Protein AF-A0A954L715-F1 (afdb_monomer_lite)

pLDDT: mean 89.18, std 11.44, range [37.0, 98.69]

Foldseek 3Di:
DVPPDDVVVVVVVVVQKDFDDKAAQCACPDPVSVNIDTDIDHDDPPDDPPPPPPPPDAFEAEDPDDQDADADVVRLLVSVLVRLLVCLVVVGQEYEYEAPSLVNVLNNDPDDALQVSLAVQQVCVVVVLVSVLVSLQVSVHKYQPHWHFHDDPPATWTKTWIHHNVSDIDIDTAQDDDPCCCVRHVHDHD

Secondary structure (DSSP, 8-state):
------HHHHHHHHTT-EEEEEETTSSTT-TTTTT-EEEEE---TT---------S---EEE--------SSHHHHHHHHHHHHHHHHHTT-SEEEPPTTGGGGGGGGSPS--HHHHHHHGGGGHHHHHHHHHHHHHHTT-EEEEEEEEEEETTEEEEEEEEE-TTS-EEEEE-SS--HHHHHHH-BPP-

Sequence (190 aa):
GRNLRDPTLNAQLANGFSVCQVLPGYLPSDKESCGHAVLLEWLNPHYAPPQRRDPAMVRVATVNYQMRTITSFEEFANQCEFFIDTAGEYHCDFVLFPELLTNQLLALLPPETPAQQARDLDRFTEPYIEWFQQAAIKYNINVIAGTHLTREGNKLHNIAFLFHRDGRVDRQHKLHITPSEHRWWGVDAG

Radius of gyration: 28.05 Å; chains: 1; bounding box: 55×63×63 Å

Structure (mmCIF, N/CA/C/O backbone):
data_AF-A0A954L715-F1
#
_entry.id   AF-A0A954L715-F1
#
loop_
_atom_site.group_PDB
_atom_site.id
_atom_site.type_symbol
_atom_site.label_atom_id
_atom_site.label_alt_id
_atom_site.label_comp_id
_atom_site.label_asym_id
_atom_site.label_entity_id
_atom_site.label_seq_id
_atom_site.pdbx_PDB_ins_code
_atom_site.Cartn_x
_atom_site.Cartn_y
_atom_site.Cartn_z
_atom_site.occupancy
_atom_site.B_iso_or_equiv
_atom_site.auth_seq_id
_atom_site.auth_comp_id
_atom_site.auth_asym_id
_atom_site.auth_atom_id
_atom_site.pdbx_PDB_model_num
ATOM 1 N N . GLY A 1 1 ? 27.154 -44.195 -39.464 1.00 37.00 1 GLY A N 1
ATOM 2 C CA . GLY A 1 1 ? 27.462 -45.571 -39.914 1.00 37.00 1 GLY A CA 1
ATOM 3 C C . GLY A 1 1 ? 28.915 -45.699 -40.370 1.00 37.00 1 GLY A C 1
ATOM 4 O O . GLY A 1 1 ? 29.158 -45.291 -41.487 1.00 37.00 1 GLY A O 1
ATOM 5 N N . ARG A 1 2 ? 29.922 -46.214 -39.630 1.00 43.31 2 ARG A N 1
ATOM 6 C CA . ARG A 1 2 ? 29.928 -46.852 -38.289 1.00 43.31 2 ARG A CA 1
ATOM 7 C C . ARG A 1 2 ? 28.885 -46.205 -37.389 1.00 43.31 2 ARG A C 1
ATOM 9 O O . ARG A 1 2 ? 28.899 -44.995 -37.194 1.00 43.31 2 ARG A O 1
ATOM 16 N N . ASN A 1 3 ? 27.871 -46.973 -37.002 1.00 51.81 3 ASN A N 1
ATOM 17 C CA . ASN A 1 3 ? 26.827 -46.486 -36.106 1.00 51.81 3 ASN A CA 1
ATOM 18 C C . ASN A 1 3 ? 27.399 -46.558 -34.698 1.00 51.81 3 ASN A C 1
ATOM 20 O O . ASN A 1 3 ? 27.233 -47.557 -34.007 1.00 51.81 3 ASN A O 1
ATOM 24 N N . LEU A 1 4 ? 28.143 -45.515 -34.330 1.00 59.94 4 LEU A N 1
ATOM 25 C CA . LEU A 1 4 ? 28.482 -45.240 -32.943 1.00 59.94 4 LEU A CA 1
ATOM 26 C C . LEU A 1 4 ? 27.158 -44.999 -32.214 1.00 59.94 4 LEU A C 1
ATOM 28 O O . LEU A 1 4 ? 26.461 -44.018 -32.468 1.00 59.94 4 LEU A O 1
ATOM 32 N N . ARG A 1 5 ? 26.756 -45.971 -31.395 1.00 66.44 5 ARG A N 1
ATOM 33 C CA . ARG A 1 5 ? 25.599 -45.851 -30.513 1.00 66.44 5 ARG A CA 1
ATOM 34 C C . ARG A 1 5 ? 26.079 -45.216 -29.221 1.00 66.44 5 ARG A C 1
ATOM 36 O O . ARG A 1 5 ? 26.556 -45.919 -28.342 1.00 66.44 5 ARG A O 1
ATOM 43 N N . ASP A 1 6 ? 25.933 -43.904 -29.132 1.00 78.94 6 ASP A N 1
ATOM 44 C CA . ASP A 1 6 ? 25.984 -43.194 -27.861 1.00 78.94 6 ASP A CA 1
ATOM 45 C C . ASP A 1 6 ? 24.535 -43.005 -27.376 1.00 78.94 6 ASP A C 1
ATOM 47 O O . ASP A 1 6 ? 23.791 -42.217 -27.969 1.00 78.94 6 ASP A O 1
ATOM 51 N N . PRO A 1 7 ? 24.064 -43.782 -26.384 1.00 81.88 7 PRO A N 1
ATOM 52 C CA . PRO A 1 7 ? 22.682 -43.696 -25.916 1.00 81.88 7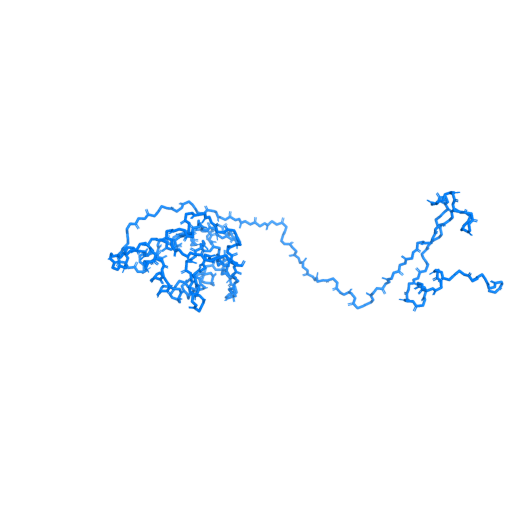 PRO A CA 1
ATOM 53 C C . PRO A 1 7 ? 22.350 -42.319 -25.325 1.00 81.88 7 PRO A C 1
ATOM 55 O O . PRO A 1 7 ? 21.210 -41.871 -25.444 1.00 81.88 7 PRO A O 1
ATOM 58 N N . THR A 1 8 ? 23.338 -41.630 -24.755 1.00 82.00 8 THR A N 1
ATOM 59 C CA . THR A 1 8 ? 23.174 -40.315 -24.133 1.00 82.00 8 THR A CA 1
ATOM 60 C C . THR A 1 8 ? 23.018 -39.239 -25.198 1.00 82.00 8 THR A C 1
ATOM 62 O O . THR A 1 8 ? 22.036 -38.498 -25.181 1.00 82.00 8 THR A O 1
ATOM 65 N N . LEU A 1 9 ? 23.928 -39.188 -26.172 1.00 85.00 9 LEU A N 1
ATOM 66 C CA . LEU A 1 9 ? 23.859 -38.221 -27.268 1.00 85.00 9 LEU A CA 1
ATOM 67 C C . LEU A 1 9 ? 22.598 -38.429 -28.111 1.00 85.00 9 LEU A C 1
ATOM 69 O O . LEU A 1 9 ? 21.887 -37.471 -28.404 1.00 85.00 9 LEU A O 1
ATOM 73 N N . ASN A 1 10 ? 22.278 -39.680 -28.454 1.00 87.19 10 ASN A N 1
ATOM 74 C CA . ASN A 1 10 ? 21.104 -39.990 -29.271 1.00 87.19 10 ASN A CA 1
ATOM 75 C C . ASN A 1 10 ? 19.794 -39.554 -28.602 1.00 87.19 10 ASN A C 1
ATOM 77 O O . ASN A 1 10 ? 18.901 -39.069 -29.295 1.00 87.19 10 ASN A O 1
ATOM 81 N N . ALA A 1 11 ? 19.681 -39.681 -27.275 1.00 87.44 11 ALA A N 1
ATOM 82 C CA . ALA A 1 11 ? 18.515 -39.195 -26.542 1.00 87.44 11 ALA A CA 1
ATOM 83 C C . ALA A 1 11 ? 18.363 -37.669 -26.659 1.00 87.44 11 ALA A C 1
ATOM 85 O O . ALA A 1 11 ? 17.256 -37.179 -26.869 1.00 87.44 11 ALA A O 1
ATOM 86 N N . GLN A 1 12 ? 19.465 -36.915 -26.591 1.00 87.75 12 GLN A N 1
ATOM 87 C CA . GLN A 1 12 ? 19.411 -35.457 -26.731 1.00 87.75 12 GLN A CA 1
ATOM 88 C C . GLN A 1 12 ? 19.085 -35.021 -28.163 1.00 87.75 12 GLN A C 1
ATOM 90 O O . GLN A 1 12 ? 18.265 -34.127 -28.363 1.00 87.75 12 GLN A O 1
ATOM 95 N N . LEU A 1 13 ? 19.647 -35.699 -29.167 1.00 87.12 13 LEU A N 1
ATOM 96 C CA . LEU A 1 13 ? 19.307 -35.452 -30.572 1.00 87.12 13 LEU A CA 1
ATOM 97 C C . LEU A 1 13 ? 17.822 -35.728 -30.853 1.00 87.12 13 LEU A C 1
ATOM 99 O O . LEU A 1 13 ? 17.171 -34.949 -31.546 1.00 87.12 13 LEU A O 1
ATOM 103 N N . ALA A 1 14 ? 17.261 -36.797 -30.275 1.00 87.38 14 ALA A N 1
ATOM 104 C CA . ALA A 1 14 ? 15.835 -37.112 -30.383 1.00 87.38 14 ALA A CA 1
ATOM 105 C C . ALA A 1 14 ? 14.934 -36.049 -29.724 1.00 87.38 14 ALA A C 1
ATOM 107 O O . ALA A 1 14 ? 13.812 -35.839 -30.176 1.00 87.38 14 ALA A O 1
ATOM 108 N N . ASN A 1 15 ? 15.442 -35.341 -28.710 1.00 85.44 15 ASN A N 1
ATOM 109 C CA . ASN A 1 15 ? 14.769 -34.210 -28.063 1.00 85.44 15 ASN A CA 1
ATOM 110 C C . ASN A 1 15 ? 14.951 -32.874 -28.815 1.00 85.44 15 ASN A C 1
ATOM 112 O O . ASN A 1 15 ? 14.544 -31.827 -28.314 1.00 85.44 15 ASN A O 1
ATOM 116 N N . GLY A 1 16 ? 15.549 -32.886 -30.013 1.00 85.62 16 GLY A N 1
ATOM 117 C CA . GLY A 1 16 ? 15.691 -31.703 -30.865 1.00 85.62 16 GLY A CA 1
ATOM 118 C C . GLY A 1 16 ? 16.915 -30.836 -30.567 1.00 85.62 16 GLY A C 1
ATOM 119 O O . GLY A 1 16 ? 16.989 -29.710 -31.058 1.00 85.62 16 GLY A O 1
ATOM 120 N N . PHE A 1 17 ? 17.876 -31.328 -29.782 1.00 89.12 17 PHE A N 1
ATOM 121 C CA . PHE A 1 17 ? 19.163 -30.654 -29.613 1.00 89.12 17 PHE A CA 1
ATOM 122 C C . PHE A 1 17 ? 20.038 -30.836 -30.858 1.00 89.12 17 PHE A C 1
ATOM 124 O O . PHE A 1 17 ? 20.044 -31.891 -31.491 1.00 89.12 17 PHE A O 1
ATOM 131 N N . SER A 1 18 ? 20.821 -29.812 -31.180 1.00 89.88 18 SER A N 1
ATOM 132 C CA . SER A 1 18 ? 21.816 -29.814 -32.252 1.00 89.88 18 SER A CA 1
ATOM 133 C C . SER A 1 18 ? 23.227 -29.838 -31.668 1.00 89.88 18 SER A C 1
ATOM 135 O O . SER A 1 18 ? 23.494 -29.214 -30.643 1.00 89.88 18 SER A O 1
ATOM 137 N N . VAL A 1 19 ? 24.144 -30.557 -32.320 1.00 90.62 19 VAL A N 1
ATOM 138 C CA . VAL A 1 19 ? 25.563 -30.571 -31.930 1.00 90.62 19 VAL A CA 1
ATOM 139 C C . VAL A 1 19 ? 26.235 -29.290 -32.400 1.00 90.62 19 VAL A C 1
ATOM 141 O O . VAL A 1 19 ? 26.345 -29.065 -33.602 1.00 90.62 19 VAL A O 1
ATOM 144 N N . CYS A 1 20 ? 26.736 -28.493 -31.459 1.00 89.62 20 CYS A N 1
ATOM 145 C CA . CYS A 1 20 ? 27.516 -27.296 -31.765 1.00 89.62 20 CYS A CA 1
ATOM 146 C C . CYS A 1 20 ? 28.995 -27.635 -31.945 1.00 89.62 20 CYS A C 1
ATOM 148 O O . CYS A 1 20 ? 29.620 -27.230 -32.922 1.00 89.62 20 CYS A O 1
ATOM 150 N N . GLN A 1 21 ? 29.572 -28.364 -30.984 1.00 92.38 21 GLN A N 1
ATOM 151 C CA . GLN A 1 21 ? 31.010 -28.624 -30.931 1.00 92.38 21 GLN A CA 1
ATOM 152 C C . GLN A 1 21 ? 31.331 -29.836 -30.046 1.00 92.38 21 GLN A C 1
ATOM 154 O O . GLN A 1 21 ? 30.621 -30.120 -29.085 1.00 92.38 21 GLN A O 1
ATOM 159 N N . VAL A 1 22 ? 32.440 -30.523 -30.331 1.00 91.94 22 VAL A N 1
ATOM 160 C CA . VAL A 1 22 ? 33.051 -31.500 -29.417 1.00 91.94 22 VAL A CA 1
ATOM 161 C C . VAL A 1 22 ? 34.159 -30.813 -28.615 1.00 91.94 22 VAL A C 1
ATOM 163 O O . VAL A 1 22 ? 35.055 -30.192 -29.188 1.00 91.94 22 VAL A O 1
ATOM 166 N N . LEU A 1 23 ? 34.093 -30.918 -27.292 1.00 93.06 23 LEU A N 1
ATOM 167 C CA . LEU A 1 23 ? 35.023 -30.319 -26.340 1.00 93.06 23 LEU A CA 1
ATOM 168 C C . LEU A 1 23 ? 36.046 -31.374 -25.884 1.00 93.06 23 LEU A C 1
ATOM 170 O O . LEU A 1 23 ? 35.675 -32.279 -25.134 1.00 93.06 23 LEU A O 1
ATOM 174 N N . PRO A 1 24 ? 37.315 -31.308 -26.325 1.00 91.94 24 PRO A N 1
ATOM 175 C CA . PRO A 1 24 ? 38.345 -32.246 -25.889 1.00 91.94 24 PRO A CA 1
ATOM 176 C C . PRO A 1 24 ? 38.819 -31.943 -24.463 1.00 91.94 24 PRO A C 1
ATOM 178 O O . PRO A 1 24 ? 38.843 -30.789 -24.040 1.00 91.94 24 PRO A O 1
ATOM 181 N N . GLY A 1 25 ? 39.235 -32.978 -23.729 1.00 89.56 25 GLY A N 1
ATOM 182 C CA . GLY A 1 25 ? 39.802 -32.834 -22.381 1.00 89.56 25 GLY A CA 1
ATOM 183 C C . GLY A 1 25 ? 38.812 -32.346 -21.318 1.00 89.56 25 GLY A C 1
ATOM 184 O O . GLY A 1 25 ? 39.241 -31.888 -20.264 1.00 89.56 25 GLY A O 1
ATOM 185 N N . TYR A 1 26 ? 37.507 -32.441 -21.584 1.00 90.44 26 TYR A N 1
ATOM 186 C CA . TYR A 1 26 ? 36.452 -32.003 -20.673 1.00 90.44 26 TYR A CA 1
ATOM 187 C C . TYR A 1 26 ? 36.420 -32.836 -19.387 1.00 90.44 26 TYR A C 1
ATOM 189 O O . TYR A 1 26 ? 36.286 -32.290 -18.294 1.00 90.44 26 TYR A O 1
ATOM 197 N N . LEU A 1 27 ? 36.589 -34.157 -19.513 1.00 90.75 27 LEU A N 1
ATOM 198 C CA . LEU A 1 27 ? 36.664 -35.066 -18.371 1.00 90.75 27 LEU A CA 1
ATOM 199 C C . LEU A 1 27 ? 37.711 -36.161 -18.621 1.00 90.75 27 LEU A C 1
ATOM 201 O O . LEU A 1 27 ? 37.356 -37.274 -18.992 1.00 90.75 27 LEU A O 1
ATOM 205 N N . PRO A 1 28 ? 39.013 -35.887 -18.416 1.00 89.50 28 PRO A N 1
ATOM 206 C CA . PRO A 1 28 ? 40.095 -36.801 -18.806 1.00 89.50 28 PRO A CA 1
ATOM 207 C C . PRO A 1 28 ? 40.039 -38.202 -18.173 1.00 89.50 28 PRO A C 1
ATOM 209 O O . PRO A 1 28 ? 40.666 -39.131 -18.676 1.00 89.50 28 PRO A O 1
ATOM 212 N N . SER A 1 29 ? 39.319 -38.359 -17.059 1.00 90.38 29 SER A N 1
ATOM 213 C CA . SER A 1 29 ? 39.103 -39.640 -16.379 1.00 90.38 29 SER A CA 1
ATOM 214 C C . SER A 1 29 ? 38.042 -40.525 -17.041 1.00 90.38 29 SER A C 1
ATOM 216 O O . SER A 1 29 ? 38.006 -41.725 -16.757 1.00 90.38 29 SER A O 1
ATOM 218 N N . ASP A 1 30 ? 37.191 -39.970 -17.906 1.00 86.88 30 ASP A N 1
ATOM 219 C CA . ASP A 1 30 ? 36.157 -40.713 -18.616 1.00 86.88 30 ASP A CA 1
ATOM 220 C C . ASP A 1 30 ? 36.748 -41.445 -19.828 1.00 86.88 30 ASP A C 1
ATOM 222 O O . ASP A 1 30 ? 37.074 -40.865 -20.868 1.00 86.88 30 ASP A O 1
ATOM 226 N N . LYS A 1 31 ? 36.905 -42.760 -19.672 1.00 84.69 31 LYS A N 1
ATOM 227 C CA . LYS A 1 31 ? 37.483 -43.633 -20.695 1.00 84.69 31 LYS A CA 1
ATOM 228 C C . LYS A 1 31 ? 36.510 -43.941 -21.830 1.00 84.69 31 LYS A C 1
ATOM 230 O O . LYS A 1 31 ? 36.981 -44.264 -22.917 1.00 84.69 31 LYS A O 1
ATOM 235 N N . GLU A 1 32 ? 35.199 -43.863 -21.599 1.00 83.44 32 GLU A N 1
ATOM 236 C CA . GLU A 1 32 ? 34.197 -44.205 -22.618 1.00 83.44 32 GLU A CA 1
ATOM 237 C C . GLU A 1 32 ? 34.072 -43.097 -23.667 1.00 83.44 32 GLU A C 1
ATOM 239 O O . GLU A 1 32 ? 33.999 -43.383 -24.862 1.00 83.44 32 GLU A O 1
ATOM 244 N N . SER A 1 33 ? 34.149 -41.833 -23.242 1.00 83.62 33 SER A N 1
ATOM 245 C CA . SER A 1 33 ? 34.162 -40.664 -24.136 1.00 83.62 33 SER A CA 1
ATOM 246 C C . SER A 1 33 ? 35.565 -40.254 -24.609 1.00 83.62 33 SER A C 1
ATOM 248 O O . SER A 1 33 ? 35.725 -39.258 -25.323 1.00 83.62 33 SER A O 1
ATOM 250 N N . CYS A 1 34 ? 36.612 -40.981 -24.198 1.00 87.38 34 CYS A N 1
ATOM 251 C CA . CYS A 1 34 ? 38.014 -40.579 -24.367 1.00 87.38 34 CYS A CA 1
ATOM 252 C C . CYS A 1 34 ? 38.295 -39.160 -23.823 1.00 87.38 34 CYS A C 1
ATOM 254 O O . CYS A 1 34 ? 39.108 -38.424 -24.386 1.00 87.38 34 CYS A O 1
ATOM 256 N N . GLY A 1 35 ? 37.577 -38.758 -22.774 1.00 88.12 35 GLY A N 1
ATOM 257 C CA . GLY A 1 35 ? 37.647 -37.447 -22.140 1.00 88.12 35 GLY A CA 1
ATOM 258 C C . GLY A 1 35 ? 37.038 -36.283 -22.920 1.00 88.12 35 GLY A C 1
ATOM 259 O O . GLY A 1 35 ? 37.368 -35.132 -22.626 1.00 88.12 35 GLY A O 1
ATOM 260 N N . HIS A 1 36 ? 36.169 -36.552 -23.897 1.00 90.94 36 HIS A N 1
ATOM 261 C CA . HIS A 1 36 ? 35.460 -35.521 -24.657 1.00 90.94 36 HIS A CA 1
ATOM 262 C C . HIS A 1 36 ? 34.061 -35.259 -24.088 1.00 90.94 36 HIS A C 1
ATOM 264 O O . HIS A 1 36 ? 33.429 -36.140 -23.517 1.00 90.94 36 HIS A O 1
ATOM 270 N N . ALA A 1 37 ? 33.541 -34.057 -24.320 1.00 91.81 37 ALA A N 1
ATOM 271 C CA . ALA A 1 37 ? 32.123 -33.745 -24.161 1.00 91.81 37 ALA A CA 1
ATOM 272 C C . ALA A 1 37 ? 31.539 -33.196 -25.462 1.00 91.81 37 ALA A C 1
ATOM 274 O O . ALA A 1 37 ? 32.269 -32.757 -26.350 1.00 91.81 37 ALA A O 1
ATOM 275 N N . VAL A 1 38 ? 30.214 -33.198 -25.574 1.00 91.69 38 VAL A N 1
ATOM 276 C CA . VAL A 1 38 ? 29.498 -32.596 -26.701 1.00 91.69 38 VAL A CA 1
ATOM 277 C C . VAL A 1 38 ? 28.743 -31.372 -26.195 1.00 91.69 38 VAL A C 1
ATOM 279 O O . VAL A 1 38 ? 27.906 -31.486 -25.302 1.00 91.69 38 VAL A O 1
ATOM 282 N N . LEU A 1 39 ? 29.038 -30.205 -26.765 1.00 91.25 39 LEU A N 1
ATOM 283 C CA . LEU A 1 39 ? 28.228 -29.006 -26.592 1.00 91.25 39 LEU A CA 1
ATOM 284 C C . LEU A 1 39 ? 26.985 -29.141 -27.470 1.00 91.25 39 LEU A C 1
ATOM 286 O O . LEU A 1 39 ? 27.087 -29.231 -28.697 1.00 91.25 39 LEU A O 1
ATOM 290 N N . LEU A 1 40 ? 25.830 -29.163 -26.819 1.00 92.75 40 LEU A N 1
ATOM 291 C CA . LEU A 1 40 ? 24.524 -29.262 -27.449 1.00 92.75 40 LEU A CA 1
ATOM 292 C C . LEU A 1 40 ? 23.763 -27.953 -27.259 1.00 92.75 40 LEU A C 1
ATOM 294 O O . LEU A 1 40 ? 23.778 -27.380 -26.171 1.00 92.75 40 LEU A O 1
ATOM 298 N N . GLU A 1 41 ? 23.054 -27.523 -28.294 1.00 90.88 41 GLU A N 1
ATOM 299 C CA . GLU A 1 41 ? 22.150 -26.377 -28.245 1.00 90.88 41 GLU A CA 1
ATOM 300 C C . GLU A 1 41 ? 20.736 -26.818 -28.602 1.00 90.88 41 GLU A C 1
ATOM 302 O O . GLU A 1 41 ? 20.520 -27.575 -29.549 1.00 90.88 41 GLU A O 1
ATOM 307 N N . TRP A 1 42 ? 19.759 -26.323 -27.849 1.00 89.75 42 TRP A N 1
ATOM 308 C CA . TRP A 1 42 ? 18.351 -26.423 -28.203 1.00 89.75 42 TRP A CA 1
ATOM 309 C C . TRP A 1 42 ? 17.849 -25.038 -28.589 1.00 89.75 42 TRP A C 1
ATOM 311 O O . TRP A 1 42 ? 17.552 -24.200 -27.737 1.00 89.75 42 TRP A O 1
ATOM 321 N N . LEU A 1 43 ? 17.779 -24.792 -29.896 1.00 77.25 43 LEU A N 1
ATOM 322 C CA . LEU A 1 43 ? 17.152 -23.595 -30.432 1.00 77.25 43 LEU A CA 1
ATOM 323 C C . LEU A 1 43 ? 15.646 -23.761 -30.244 1.00 77.25 43 LEU A C 1
ATOM 325 O O . LEU A 1 43 ? 15.027 -24.571 -30.926 1.00 77.25 43 LEU A O 1
ATOM 329 N N . ASN A 1 44 ? 15.065 -23.031 -29.295 1.00 79.75 44 ASN A N 1
ATOM 330 C CA . ASN A 1 44 ? 13.621 -22.992 -29.106 1.00 79.75 44 ASN A CA 1
ATOM 331 C C . ASN A 1 44 ? 13.027 -21.882 -29.994 1.00 79.75 44 ASN A C 1
ATOM 333 O O . ASN A 1 44 ? 13.010 -20.727 -29.569 1.00 79.75 44 ASN A O 1
ATOM 337 N N . PRO A 1 45 ? 12.520 -22.181 -31.208 1.00 73.31 45 PRO A N 1
ATOM 338 C CA . PRO A 1 45 ? 11.963 -21.164 -32.104 1.00 73.31 45 PRO A CA 1
ATOM 339 C C . PRO A 1 45 ? 10.692 -20.506 -31.550 1.00 73.31 45 PRO A C 1
ATOM 341 O O . PRO A 1 45 ? 10.292 -19.449 -32.030 1.00 73.31 45 PRO A O 1
ATOM 344 N N . HIS A 1 46 ? 10.057 -21.111 -30.541 1.00 76.19 46 HIS A N 1
ATOM 345 C CA . HIS A 1 46 ? 8.894 -20.553 -29.850 1.00 76.19 46 HIS A CA 1
ATOM 346 C C . HIS A 1 46 ? 9.274 -19.679 -28.652 1.00 76.19 46 HIS A C 1
ATOM 348 O O . HIS A 1 46 ? 8.408 -19.023 -28.073 1.00 76.19 46 HIS A O 1
ATOM 354 N N . TYR A 1 47 ? 10.552 -19.649 -28.269 1.00 77.50 47 TYR A N 1
ATOM 355 C CA . TYR A 1 47 ? 11.030 -18.757 -27.228 1.00 77.50 47 TYR A CA 1
ATOM 356 C C . TYR A 1 47 ? 11.168 -17.341 -27.787 1.00 77.50 47 TYR A C 1
ATOM 358 O O . TYR A 1 47 ? 12.191 -16.958 -28.351 1.00 77.50 47 TYR A O 1
ATOM 366 N N . ALA A 1 48 ? 10.116 -16.550 -27.612 1.00 74.88 48 ALA A N 1
ATOM 367 C CA . ALA A 1 48 ? 10.202 -15.106 -27.706 1.00 74.88 48 ALA A CA 1
ATOM 368 C C . ALA A 1 48 ? 10.561 -14.577 -26.308 1.00 74.88 48 ALA A C 1
ATOM 370 O O . ALA A 1 48 ? 9.700 -14.627 -25.422 1.00 74.88 48 ALA A O 1
ATOM 371 N N . PRO A 1 49 ? 11.796 -14.093 -26.060 1.00 68.38 49 PRO A N 1
ATOM 372 C CA . PRO A 1 49 ? 12.069 -13.407 -24.807 1.00 68.38 49 PRO A CA 1
ATOM 373 C C . PRO A 1 49 ? 11.082 -12.237 -24.701 1.00 68.38 49 PRO A C 1
ATOM 375 O O . PRO A 1 49 ? 10.889 -11.522 -25.694 1.00 68.38 49 PRO A O 1
ATOM 378 N N . PRO A 1 50 ? 10.419 -12.029 -23.549 1.00 64.69 50 PRO A N 1
ATOM 379 C CA . PRO A 1 50 ? 9.570 -10.861 -23.390 1.00 64.69 50 PRO A CA 1
ATOM 380 C C . PRO A 1 50 ? 10.412 -9.623 -23.712 1.00 64.69 50 PRO A C 1
ATOM 382 O O . PRO A 1 50 ? 11.535 -9.500 -23.222 1.00 64.69 50 PRO A O 1
ATOM 385 N N . GLN A 1 51 ? 9.889 -8.704 -24.532 1.00 60.12 51 GLN A N 1
ATOM 386 C CA . GLN A 1 51 ? 10.469 -7.367 -24.708 1.00 60.12 51 GLN A CA 1
ATOM 387 C C . GLN A 1 51 ? 10.270 -6.568 -23.414 1.00 60.12 51 GLN A C 1
ATOM 389 O O . GLN A 1 51 ? 9.561 -5.567 -23.361 1.00 60.12 51 GLN A O 1
ATOM 394 N N . ARG A 1 52 ? 10.869 -7.037 -22.323 1.00 58.28 52 ARG A N 1
ATOM 395 C CA . ARG A 1 52 ? 10.943 -6.307 -21.076 1.00 58.28 52 ARG A CA 1
ATOM 396 C C . ARG A 1 52 ? 12.079 -5.314 -21.266 1.00 58.28 52 ARG A C 1
ATOM 398 O O . ARG A 1 52 ? 13.251 -5.644 -21.126 1.00 58.28 52 ARG A O 1
ATOM 405 N N . ARG A 1 53 ? 11.738 -4.100 -21.701 1.00 62.12 53 ARG A N 1
ATOM 406 C CA . ARG A 1 53 ? 12.640 -2.962 -21.523 1.00 62.12 53 ARG A CA 1
ATOM 407 C C . ARG A 1 53 ? 12.626 -2.660 -20.036 1.00 62.12 53 ARG A C 1
ATOM 409 O O . ARG A 1 53 ? 11.826 -1.843 -19.588 1.00 62.12 53 ARG A O 1
ATOM 416 N N . ASP A 1 54 ? 13.433 -3.390 -19.275 1.00 66.81 54 ASP A N 1
ATOM 417 C CA . ASP A 1 54 ? 13.643 -3.042 -17.880 1.00 66.81 54 ASP A CA 1
ATOM 418 C C . ASP A 1 54 ? 14.140 -1.589 -17.851 1.00 66.81 54 ASP A C 1
ATOM 420 O O . ASP A 1 54 ? 15.037 -1.228 -18.626 1.00 66.81 54 ASP A O 1
ATOM 424 N N . PRO A 1 55 ? 13.501 -0.714 -17.060 1.00 67.62 55 PRO A N 1
ATOM 425 C CA . PRO A 1 55 ? 13.897 0.678 -17.012 1.00 67.62 55 PRO A CA 1
ATOM 426 C C . PRO A 1 55 ? 15.354 0.755 -16.553 1.00 67.62 55 PRO A C 1
ATOM 428 O O . PRO A 1 55 ? 15.740 0.132 -15.567 1.00 67.62 55 PRO A O 1
ATOM 431 N N . ALA A 1 56 ? 16.172 1.535 -17.265 1.00 79.94 56 ALA A N 1
ATOM 432 C CA . ALA A 1 56 ? 17.588 1.703 -16.930 1.00 79.94 56 ALA A CA 1
ATOM 433 C C . ALA A 1 56 ? 17.797 2.348 -15.543 1.00 79.94 56 ALA A C 1
ATOM 435 O O . ALA A 1 56 ? 18.881 2.256 -14.972 1.00 79.94 56 ALA A O 1
ATOM 436 N N . MET A 1 57 ? 16.766 3.010 -15.009 1.00 89.50 57 MET A N 1
ATOM 437 C CA . MET A 1 57 ? 16.747 3.656 -13.702 1.00 89.50 57 MET A CA 1
ATOM 438 C C . MET A 1 57 ? 15.313 3.670 -13.165 1.00 89.50 57 MET A C 1
ATOM 440 O O . MET A 1 57 ? 14.383 3.917 -13.927 1.00 89.50 57 MET A O 1
ATOM 444 N N . VAL A 1 58 ? 15.153 3.440 -11.860 1.00 93.75 58 VAL A N 1
ATOM 445 C CA . VAL A 1 58 ? 13.872 3.559 -11.147 1.00 93.75 58 VAL A CA 1
ATOM 446 C C . VAL A 1 58 ? 14.032 4.589 -10.036 1.00 93.75 58 VAL A C 1
ATOM 448 O O . VAL A 1 58 ? 14.998 4.529 -9.272 1.00 93.75 58 VAL A O 1
ATOM 451 N N . ARG A 1 59 ? 13.090 5.527 -9.933 1.00 96.81 59 ARG A N 1
ATOM 452 C CA . ARG A 1 59 ? 13.080 6.555 -8.882 1.00 96.81 59 ARG A CA 1
ATOM 453 C C . ARG A 1 59 ? 12.052 6.214 -7.812 1.00 96.81 59 ARG A C 1
ATOM 455 O O . ARG A 1 59 ? 10.877 6.030 -8.115 1.00 96.81 59 ARG A O 1
ATOM 462 N N . VAL A 1 60 ? 12.490 6.158 -6.556 1.00 98.00 60 VAL A N 1
ATOM 463 C CA . VAL A 1 60 ? 11.633 5.809 -5.414 1.00 98.00 60 VAL A CA 1
ATOM 464 C C . VAL A 1 60 ? 11.632 6.950 -4.403 1.00 98.00 60 VAL A C 1
ATOM 466 O O . VAL A 1 60 ? 12.692 7.362 -3.935 1.00 98.00 60 VAL A O 1
ATOM 469 N N . ALA A 1 61 ? 10.446 7.444 -4.054 1.00 98.38 61 ALA A N 1
ATOM 470 C CA . ALA A 1 61 ? 10.236 8.341 -2.924 1.00 98.38 61 ALA A CA 1
ATOM 471 C C . ALA A 1 61 ? 9.864 7.525 -1.679 1.00 98.38 61 ALA A C 1
ATOM 473 O O . ALA A 1 61 ? 8.964 6.690 -1.727 1.00 98.38 61 ALA A O 1
ATOM 474 N N . THR A 1 62 ? 10.530 7.767 -0.552 1.00 98.19 62 THR A N 1
ATOM 475 C CA . THR A 1 62 ? 10.196 7.135 0.734 1.00 98.19 62 THR A CA 1
ATOM 476 C C . THR A 1 62 ? 9.624 8.174 1.681 1.00 98.19 62 THR A C 1
ATOM 478 O O . THR A 1 62 ? 10.262 9.198 1.933 1.00 98.19 62 THR A O 1
ATOM 481 N N . VAL A 1 63 ? 8.440 7.912 2.222 1.00 98.06 63 VAL A N 1
ATOM 482 C CA . VAL A 1 63 ? 7.732 8.843 3.098 1.00 98.06 63 VAL A CA 1
ATOM 483 C C . VAL A 1 63 ? 8.079 8.544 4.550 1.00 98.06 63 VAL A C 1
ATOM 485 O O . VAL A 1 63 ? 7.823 7.449 5.047 1.00 98.06 63 VAL A O 1
ATOM 488 N N . ASN A 1 64 ? 8.617 9.539 5.254 1.00 95.19 64 ASN A N 1
ATOM 489 C CA . ASN A 1 64 ? 8.660 9.516 6.711 1.00 95.19 64 ASN A CA 1
ATOM 490 C C . ASN A 1 64 ? 7.394 10.198 7.242 1.00 95.19 64 ASN A C 1
ATOM 492 O O . ASN A 1 64 ? 7.282 11.424 7.219 1.00 95.19 64 ASN A O 1
ATOM 496 N N . TYR A 1 65 ? 6.415 9.389 7.637 1.00 95.06 65 TYR A N 1
ATOM 497 C CA . TYR A 1 65 ? 5.064 9.853 7.934 1.00 95.06 65 TYR A CA 1
ATOM 498 C C . TYR A 1 65 ? 4.871 10.116 9.430 1.00 95.06 65 TYR A C 1
ATOM 500 O O . TYR A 1 65 ? 5.059 9.223 10.257 1.00 95.06 65 TYR A O 1
ATOM 508 N N . GLN A 1 66 ? 4.443 11.327 9.785 1.00 93.38 66 GLN A N 1
ATOM 509 C CA . GLN A 1 66 ? 4.070 11.657 11.158 1.00 93.38 66 GLN A CA 1
ATOM 510 C C . GLN A 1 66 ? 2.591 11.334 11.401 1.00 93.38 66 GLN A C 1
ATOM 512 O O . GLN A 1 66 ? 1.708 12.051 10.930 1.00 93.38 66 GLN A O 1
ATOM 517 N N . MET A 1 67 ? 2.318 10.296 12.197 1.00 91.81 67 MET A N 1
ATOM 518 C CA . MET A 1 67 ? 0.958 10.016 12.667 1.00 91.81 67 MET A CA 1
ATOM 519 C C . MET A 1 67 ? 0.483 11.112 13.627 1.00 91.81 67 MET A C 1
ATOM 521 O O . MET A 1 67 ? 1.171 11.471 14.584 1.00 91.81 67 MET A O 1
ATOM 525 N N . ARG A 1 68 ? -0.721 11.623 13.380 1.00 92.19 68 ARG A N 1
ATOM 526 C CA . ARG A 1 68 ? -1.403 12.639 14.196 1.00 92.19 68 ARG A CA 1
ATOM 527 C C . ARG A 1 68 ? -2.895 12.353 14.249 1.00 92.19 68 ARG A C 1
ATOM 529 O O . ARG A 1 68 ? -3.419 11.704 13.352 1.00 92.19 68 ARG A O 1
ATOM 536 N N . THR A 1 69 ? -3.588 12.826 15.273 1.00 93.12 69 THR A N 1
ATOM 537 C CA . THR A 1 69 ? -5.047 12.685 15.332 1.00 93.12 69 THR A CA 1
ATOM 538 C C . THR A 1 69 ? -5.690 13.319 14.101 1.00 93.12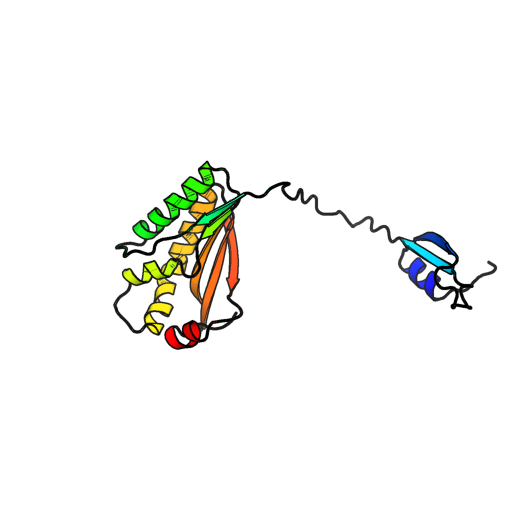 69 THR A C 1
ATOM 540 O O . THR A 1 69 ? -5.243 14.369 13.645 1.00 93.12 69 THR A O 1
ATOM 543 N N . ILE A 1 70 ? -6.719 12.661 13.583 1.00 97.19 70 ILE A N 1
ATOM 544 C CA . ILE A 1 70 ? -7.543 13.106 12.460 1.00 97.19 70 ILE A CA 1
ATOM 545 C C . ILE A 1 70 ? -9.007 13.063 12.877 1.00 97.19 70 ILE A C 1
ATOM 547 O O . ILE A 1 70 ? -9.378 12.335 13.799 1.00 97.19 70 ILE A O 1
ATOM 551 N N . THR A 1 71 ? -9.832 13.831 12.179 1.00 97.38 71 THR A N 1
ATOM 552 C CA . THR A 1 71 ? -11.274 13.939 12.444 1.00 97.38 71 THR A CA 1
ATOM 553 C C . THR A 1 71 ? -12.139 13.352 11.331 1.00 97.38 71 THR A C 1
ATOM 555 O O . THR A 1 71 ? -13.338 13.157 11.518 1.00 97.38 71 THR A O 1
ATOM 558 N N . SER A 1 72 ? -11.539 13.029 10.183 1.00 98.00 72 SER A N 1
ATOM 559 C CA . SER A 1 72 ? -12.212 12.393 9.052 1.00 98.00 72 SER A CA 1
ATOM 560 C C . SER A 1 72 ? -11.246 11.546 8.220 1.00 98.00 72 SER A C 1
ATOM 562 O O . SER A 1 72 ? -10.027 11.702 8.304 1.00 98.00 72 SER A O 1
ATOM 564 N N . PHE A 1 73 ? -11.796 10.660 7.383 1.00 97.81 73 PHE A N 1
ATOM 565 C CA . PHE A 1 73 ? -11.013 9.925 6.386 1.00 97.81 73 PHE A CA 1
ATOM 566 C C . PHE A 1 73 ? -10.405 10.868 5.336 1.00 97.81 73 PHE A C 1
ATOM 568 O O . PHE A 1 73 ? -9.280 10.659 4.896 1.00 97.81 73 PHE A O 1
ATOM 575 N N . GLU A 1 74 ? -11.115 11.939 4.973 1.00 98.06 74 GLU A N 1
ATOM 576 C CA . GLU A 1 74 ? -10.623 12.950 4.032 1.00 98.06 74 GLU A CA 1
ATOM 577 C C . GLU A 1 74 ? -9.351 13.634 4.550 1.00 98.06 74 GLU A C 1
ATOM 579 O O . GLU A 1 74 ? -8.407 13.854 3.800 1.00 98.06 74 GLU A O 1
ATOM 584 N N . GLU A 1 75 ? -9.262 13.895 5.855 1.00 98.00 75 GLU A N 1
ATOM 585 C CA . GLU A 1 75 ? -8.050 14.451 6.456 1.00 98.00 75 GLU A CA 1
ATOM 586 C C . GLU A 1 75 ? -6.852 13.490 6.351 1.00 98.00 75 GLU A C 1
ATOM 588 O O . GLU A 1 75 ? -5.733 13.928 6.085 1.00 98.00 75 GLU A O 1
ATOM 593 N N . PHE A 1 76 ? -7.077 12.181 6.511 1.00 97.94 76 PHE A N 1
ATOM 594 C CA . PHE A 1 76 ? -6.060 11.151 6.264 1.00 97.94 76 PHE A CA 1
ATOM 595 C C . PHE A 1 76 ? -5.628 11.115 4.791 1.00 97.94 76 PHE A C 1
ATOM 597 O O . PHE A 1 76 ? -4.431 11.137 4.492 1.00 97.94 76 PHE A O 1
ATOM 604 N N . ALA A 1 77 ? -6.601 11.106 3.881 1.00 98.12 77 ALA A N 1
ATOM 605 C CA . ALA A 1 77 ? -6.384 11.136 2.441 1.00 98.12 77 ALA A CA 1
ATOM 606 C C . ALA A 1 77 ? -5.555 12.357 2.022 1.00 98.12 77 ALA A C 1
ATOM 608 O O . ALA A 1 77 ? -4.517 12.199 1.387 1.00 98.12 77 ALA A O 1
ATOM 609 N N . ASN A 1 78 ? -5.926 13.558 2.467 1.00 97.56 78 ASN A N 1
ATOM 610 C CA . ASN A 1 78 ? -5.210 14.799 2.156 1.00 97.56 78 ASN A CA 1
ATOM 611 C C . ASN A 1 78 ? -3.754 14.775 2.653 1.00 97.56 78 ASN A C 1
ATOM 613 O O . ASN A 1 78 ? -2.849 15.269 1.977 1.00 97.56 78 ASN A O 1
ATOM 617 N N . GLN A 1 79 ? -3.496 14.173 3.821 1.00 97.12 79 GLN A N 1
ATOM 618 C CA . GLN A 1 79 ? -2.128 14.002 4.325 1.00 97.12 79 GLN A CA 1
ATOM 619 C C . GLN A 1 79 ? -1.299 13.066 3.440 1.00 97.12 79 GLN A C 1
ATOM 621 O O . GLN A 1 79 ? -0.117 13.330 3.224 1.00 97.12 79 GLN A O 1
ATOM 626 N N . CYS A 1 80 ? -1.898 11.994 2.921 1.00 98.19 80 CYS A 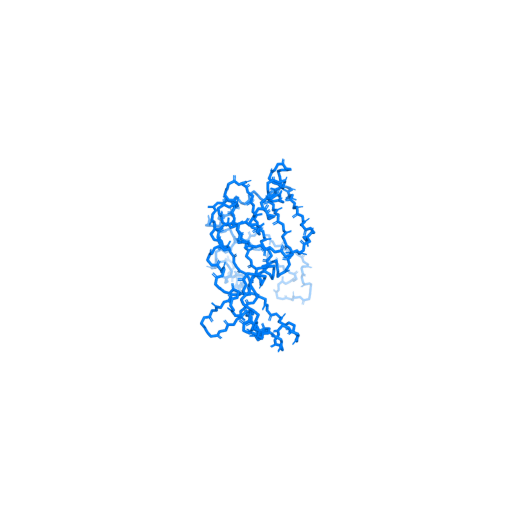N 1
ATOM 627 C CA . CYS A 1 80 ? -1.238 11.090 1.982 1.00 98.19 80 CYS A CA 1
ATOM 628 C C . CYS A 1 80 ? -1.056 11.740 0.601 1.00 98.19 80 CYS A C 1
ATOM 630 O O . CYS A 1 80 ? 0.005 11.589 -0.006 1.00 98.19 80 CYS A O 1
ATOM 632 N N . GLU A 1 81 ? -2.053 12.496 0.132 1.00 98.38 81 GLU A N 1
ATOM 633 C CA . GLU A 1 81 ? -2.061 13.155 -1.178 1.00 98.38 81 GLU A CA 1
ATOM 634 C C . GLU A 1 81 ? -0.866 14.082 -1.337 1.00 98.38 81 GLU A C 1
ATOM 636 O O . GLU A 1 81 ? -0.178 14.001 -2.347 1.00 98.38 81 GLU A O 1
ATOM 641 N N . PHE A 1 82 ? -0.548 14.870 -0.306 1.00 97.75 82 PHE A N 1
ATOM 642 C CA . PHE A 1 82 ? 0.614 15.759 -0.305 1.00 97.75 82 PHE A CA 1
ATOM 643 C C . PHE A 1 82 ? 1.910 15.046 -0.730 1.00 97.75 82 PHE A C 1
ATOM 645 O O . PHE A 1 82 ? 2.675 15.559 -1.548 1.00 97.75 82 PHE A O 1
ATOM 652 N N . PHE A 1 83 ? 2.163 13.845 -0.198 1.00 98.31 83 PHE A N 1
ATOM 653 C CA . PHE A 1 83 ? 3.367 13.080 -0.528 1.00 98.31 83 PHE A CA 1
ATOM 654 C C . PHE A 1 83 ? 3.294 12.429 -1.910 1.00 98.31 83 PHE A C 1
ATOM 656 O O . PHE A 1 83 ? 4.316 12.356 -2.593 1.00 98.31 83 PHE A O 1
ATOM 663 N N . ILE A 1 84 ? 2.115 11.949 -2.314 1.00 98.56 84 ILE A N 1
ATOM 664 C CA . ILE A 1 84 ? 1.905 11.335 -3.633 1.00 98.56 84 ILE A CA 1
ATOM 665 C C . ILE A 1 84 ? 2.078 12.385 -4.734 1.00 98.56 84 ILE A C 1
ATOM 667 O O . ILE A 1 84 ? 2.806 12.135 -5.691 1.00 98.56 84 ILE A O 1
ATOM 671 N N . ASP A 1 85 ? 1.473 13.560 -4.561 1.00 98.31 85 ASP A N 1
ATOM 672 C CA . ASP A 1 85 ? 1.576 14.702 -5.469 1.00 98.31 85 ASP A CA 1
ATOM 673 C C . ASP A 1 85 ? 3.032 15.151 -5.614 1.00 98.31 85 ASP A C 1
ATOM 675 O O . ASP A 1 85 ? 3.590 15.113 -6.709 1.00 98.31 85 ASP A O 1
ATOM 679 N N . THR A 1 86 ? 3.709 15.401 -4.485 1.00 97.94 86 THR A N 1
ATOM 680 C CA . THR A 1 86 ? 5.138 15.751 -4.469 1.00 97.94 86 THR A CA 1
ATOM 681 C C . THR A 1 86 ? 5.980 14.697 -5.203 1.00 97.94 86 THR A C 1
ATOM 683 O O . THR A 1 86 ? 6.822 15.029 -6.037 1.00 97.94 86 THR A O 1
ATOM 686 N N . ALA A 1 87 ? 5.768 13.404 -4.937 1.00 98.19 87 ALA A N 1
ATOM 687 C CA . ALA A 1 87 ? 6.504 12.336 -5.616 1.00 98.19 87 ALA A CA 1
ATOM 688 C C . ALA A 1 87 ? 6.220 12.290 -7.131 1.00 98.19 87 ALA A C 1
ATOM 690 O O . ALA A 1 87 ? 7.141 12.034 -7.915 1.00 98.19 87 ALA A O 1
ATOM 691 N N . GLY A 1 88 ? 4.978 12.567 -7.540 1.00 95.88 88 GLY A N 1
ATOM 692 C CA . GLY A 1 88 ? 4.575 12.712 -8.939 1.00 95.88 88 GLY A CA 1
ATOM 693 C C . GLY A 1 88 ? 5.270 13.888 -9.635 1.00 95.88 88 GLY A C 1
ATOM 694 O O . GLY A 1 88 ? 5.817 13.710 -10.727 1.00 95.88 88 GLY A O 1
ATOM 695 N N . GLU A 1 89 ? 5.341 15.054 -8.984 1.00 96.25 89 GLU A N 1
ATOM 696 C CA . GLU A 1 89 ? 6.055 16.243 -9.480 1.00 96.25 89 GLU A CA 1
ATOM 697 C C . GLU A 1 89 ? 7.556 15.987 -9.664 1.00 96.25 89 GLU A C 1
ATOM 699 O O . GLU A 1 89 ? 8.152 16.411 -10.655 1.00 96.25 89 GLU A O 1
ATOM 704 N N . TYR A 1 90 ? 8.177 15.226 -8.757 1.00 95.38 90 TYR A N 1
ATOM 705 C CA . TYR A 1 90 ? 9.570 14.798 -8.908 1.00 95.38 90 TYR A CA 1
ATOM 706 C C . TYR A 1 90 ? 9.763 13.684 -9.948 1.00 95.38 90 TYR A C 1
ATOM 708 O O . TYR A 1 90 ? 10.902 13.256 -10.155 1.00 95.38 90 TYR A O 1
ATOM 716 N N . HIS A 1 91 ? 8.703 13.230 -10.623 1.00 94.31 91 HIS A N 1
ATOM 717 C CA . HIS A 1 91 ? 8.723 12.125 -11.582 1.00 94.31 91 HIS A CA 1
ATOM 718 C C . HIS A 1 91 ? 9.305 10.837 -10.980 1.00 94.31 91 HIS A C 1
ATOM 720 O O . HIS A 1 91 ? 10.135 10.163 -11.600 1.00 94.31 91 HIS A O 1
ATOM 726 N N . CYS A 1 92 ? 8.919 10.516 -9.741 1.00 97.75 92 CYS A N 1
ATOM 727 C CA . CYS A 1 92 ? 9.214 9.212 -9.161 1.00 97.75 92 CYS A CA 1
ATOM 728 C C . CYS A 1 92 ? 8.342 8.121 -9.797 1.00 97.75 92 CYS A C 1
ATOM 730 O O . CYS A 1 92 ? 7.193 8.344 -10.167 1.00 97.75 92 CYS A O 1
ATOM 732 N N . ASP A 1 93 ? 8.888 6.911 -9.886 1.00 97.38 93 ASP A N 1
ATOM 733 C CA . ASP A 1 93 ? 8.158 5.735 -10.355 1.00 97.38 93 ASP A CA 1
ATOM 734 C C . ASP A 1 93 ? 7.317 5.097 -9.256 1.00 97.38 93 ASP A C 1
ATOM 736 O O . ASP A 1 93 ? 6.266 4.513 -9.541 1.00 97.38 93 ASP A O 1
ATOM 740 N N . PHE A 1 94 ? 7.813 5.190 -8.019 1.00 98.44 94 PHE A N 1
ATOM 741 C CA . PHE A 1 94 ? 7.189 4.651 -6.822 1.00 98.44 94 PHE A CA 1
ATOM 742 C C . PHE A 1 94 ? 7.229 5.658 -5.677 1.00 98.44 94 PHE A C 1
ATOM 744 O O . PHE A 1 94 ? 8.230 6.354 -5.484 1.00 98.44 94 PHE A O 1
ATOM 751 N N . VAL A 1 95 ? 6.181 5.653 -4.860 1.00 98.69 95 VAL A N 1
ATOM 752 C CA . VAL A 1 95 ? 6.174 6.254 -3.523 1.00 98.69 95 VAL A CA 1
ATOM 753 C C . VAL A 1 95 ? 5.848 5.183 -2.481 1.00 98.69 95 VAL A C 1
ATOM 755 O O . VAL A 1 95 ? 4.935 4.381 -2.671 1.00 98.69 95 VAL A O 1
ATOM 758 N N . LEU A 1 96 ? 6.633 5.137 -1.404 1.00 98.56 96 LEU A N 1
ATOM 759 C CA . LEU A 1 96 ? 6.553 4.138 -0.340 1.00 98.56 96 LEU A CA 1
ATOM 760 C C . LEU A 1 96 ? 6.157 4.789 0.983 1.00 98.56 96 LEU A C 1
ATOM 762 O O . LEU A 1 96 ? 6.901 5.617 1.515 1.00 98.56 96 LEU A O 1
ATOM 766 N N . PHE A 1 97 ? 5.025 4.358 1.531 1.00 98.44 97 PHE A N 1
ATOM 767 C CA . PHE A 1 97 ? 4.566 4.718 2.867 1.00 98.44 97 PHE A CA 1
ATOM 768 C C . PHE A 1 97 ? 4.985 3.682 3.927 1.00 98.44 97 PHE A C 1
ATOM 770 O O . PHE A 1 97 ? 5.210 2.514 3.593 1.00 98.44 97 PHE A O 1
ATOM 777 N N . PRO A 1 98 ? 5.075 4.083 5.211 1.00 96.69 98 PRO A N 1
ATOM 778 C CA . PRO A 1 98 ? 5.417 3.178 6.308 1.00 96.69 98 PRO A CA 1
ATOM 779 C C . PRO A 1 98 ? 4.371 2.086 6.577 1.00 96.69 98 PRO A C 1
ATOM 781 O O . PRO A 1 98 ? 3.195 2.217 6.245 1.00 96.69 98 PRO A O 1
ATOM 784 N N . GLU A 1 99 ? 4.800 1.020 7.253 1.00 95.50 99 GLU A N 1
ATOM 785 C CA . GLU A 1 99 ? 3.916 -0.022 7.787 1.00 95.50 99 GLU A CA 1
ATOM 786 C C . GLU A 1 99 ? 2.857 0.559 8.747 1.00 95.50 99 GLU A C 1
ATOM 788 O O . GLU A 1 99 ? 3.123 1.511 9.482 1.00 95.50 99 GLU A O 1
ATOM 793 N N . LEU A 1 100 ? 1.659 -0.041 8.749 1.00 93.00 100 LEU A N 1
ATOM 794 C CA . LEU A 1 100 ? 0.523 0.328 9.598 1.00 93.00 100 LEU A CA 1
ATOM 795 C C . LEU A 1 100 ? 0.130 1.809 9.492 1.00 93.00 100 LEU A C 1
ATOM 797 O O . LEU A 1 100 ? -0.385 2.394 10.446 1.00 93.00 100 LEU A O 1
ATOM 801 N N . LEU A 1 101 ? 0.331 2.407 8.313 1.00 95.81 101 LEU A N 1
ATOM 802 C CA . LEU A 1 101 ? -0.084 3.771 7.974 1.00 95.81 101 LEU A CA 1
ATOM 803 C C . LEU A 1 101 ? -1.517 4.067 8.447 1.00 95.81 101 LEU A C 1
ATOM 805 O O . LEU A 1 101 ? -1.787 5.112 9.039 1.00 95.81 101 LEU A O 1
ATOM 809 N N . THR A 1 102 ? -2.430 3.117 8.241 1.00 95.88 102 THR A N 1
ATOM 810 C CA . THR A 1 102 ? -3.853 3.278 8.551 1.00 95.88 102 THR A CA 1
ATOM 811 C C . THR A 1 102 ? -4.182 3.234 10.042 1.00 95.88 102 THR A C 1
ATOM 813 O O . THR A 1 102 ? -5.333 3.463 10.398 1.00 95.88 102 THR A O 1
ATOM 816 N N . ASN A 1 103 ? -3.219 2.989 10.940 1.00 94.19 103 ASN A N 1
ATOM 817 C CA . ASN A 1 103 ? -3.463 3.086 12.386 1.00 94.19 103 ASN A CA 1
ATOM 818 C C . ASN A 1 103 ? -3.935 4.486 12.800 1.00 94.19 103 ASN A C 1
ATOM 820 O O . ASN A 1 103 ? -4.605 4.633 13.816 1.00 94.19 103 ASN A O 1
ATOM 824 N N . GLN A 1 104 ? -3.648 5.515 12.000 1.00 94.88 104 GLN A N 1
ATOM 825 C CA . GLN A 1 104 ? -4.192 6.855 12.207 1.00 94.88 104 GLN A CA 1
ATOM 826 C C . GLN A 1 104 ? -5.735 6.886 12.165 1.00 94.88 104 GLN A C 1
ATOM 828 O O . GLN A 1 104 ? -6.347 7.671 12.888 1.00 94.88 104 GLN A O 1
ATOM 833 N N . LEU A 1 105 ? -6.371 5.994 11.391 1.00 96.50 105 LEU A N 1
ATOM 834 C CA . LEU A 1 105 ? -7.833 5.865 11.278 1.00 96.50 105 LEU A CA 1
ATOM 835 C C . LEU A 1 105 ? -8.493 5.341 12.561 1.00 96.50 105 LEU A C 1
ATOM 837 O O . LEU A 1 105 ? -9.696 5.518 12.738 1.00 96.50 105 LEU A O 1
ATOM 841 N N . LEU A 1 106 ? -7.720 4.775 13.498 1.00 94.50 106 LEU A N 1
ATOM 842 C CA . LEU A 1 106 ? -8.218 4.402 14.826 1.00 94.50 106 LEU A CA 1
ATOM 843 C C . LEU A 1 106 ? -8.819 5.601 15.574 1.00 94.50 106 LEU A C 1
ATOM 845 O O . LEU A 1 106 ? -9.727 5.418 16.378 1.00 94.50 106 LEU A O 1
ATOM 849 N N . ALA A 1 107 ? -8.361 6.824 15.279 1.00 94.75 107 ALA A N 1
ATOM 850 C CA . ALA A 1 107 ? -8.912 8.053 15.849 1.00 94.75 107 ALA A CA 1
ATOM 851 C C . ALA A 1 107 ? -10.393 8.291 15.490 1.00 94.75 107 ALA A C 1
ATOM 853 O O . ALA A 1 107 ? -11.072 9.046 16.180 1.00 94.75 107 ALA A O 1
ATOM 854 N N . LEU A 1 108 ? -10.887 7.653 14.423 1.00 96.38 108 LEU A N 1
ATOM 855 C CA . LEU A 1 108 ? -12.265 7.773 13.938 1.00 96.38 108 LEU A CA 1
ATOM 856 C C . LEU A 1 108 ? -13.188 6.675 14.490 1.00 96.38 108 LEU A C 1
ATOM 858 O O . LEU A 1 108 ? -14.388 6.678 14.216 1.00 96.38 108 LEU A O 1
ATOM 862 N N . LEU A 1 109 ? -12.634 5.714 15.231 1.00 94.81 109 LEU A N 1
ATOM 863 C CA . LEU A 1 109 ? -13.366 4.592 15.807 1.00 94.81 109 LEU A CA 1
ATOM 864 C C . LEU A 1 109 ? -13.698 4.853 17.281 1.00 94.81 109 LEU A C 1
ATOM 866 O O . LEU A 1 109 ? -12.976 5.582 17.967 1.00 94.81 109 LEU A O 1
ATOM 870 N N . PRO A 1 110 ? -14.780 4.249 17.804 1.00 91.19 110 PRO A N 1
ATOM 871 C CA . PRO A 1 110 ? -15.074 4.322 19.226 1.00 91.19 110 PRO A CA 1
ATOM 872 C C . PRO A 1 110 ? -13.934 3.709 20.066 1.00 91.19 110 PRO A C 1
ATOM 874 O O . PRO A 1 110 ? -13.225 2.802 19.609 1.00 91.19 110 PRO A O 1
ATOM 877 N N . PRO A 1 111 ? -13.741 4.191 21.307 1.00 88.38 111 PRO A N 1
ATOM 878 C CA . PRO A 1 111 ? -12.772 3.610 22.224 1.00 88.38 111 PRO A CA 1
ATOM 879 C C . PRO A 1 111 ? -13.215 2.197 22.616 1.00 88.38 111 PRO A C 1
ATOM 881 O O . PRO A 1 111 ? -14.261 2.018 23.230 1.00 88.38 111 PRO A O 1
ATOM 884 N N . GLU A 1 112 ? -12.402 1.204 22.271 1.00 91.75 112 GLU A N 1
ATOM 885 C CA . GLU A 1 112 ? -12.670 -0.220 22.487 1.00 91.75 112 GLU A CA 1
ATOM 886 C C . GLU A 1 112 ? -11.368 -0.957 22.834 1.00 91.75 112 GLU A C 1
ATOM 888 O O . GLU A 1 112 ? -10.287 -0.363 22.895 1.00 91.75 112 GLU A O 1
ATOM 893 N N . THR A 1 113 ? -11.441 -2.270 23.065 1.00 89.19 113 THR A N 1
ATOM 894 C CA . THR A 1 113 ? -10.223 -3.077 23.248 1.00 89.19 113 THR A CA 1
ATOM 895 C C . THR A 1 113 ? -9.326 -3.031 21.997 1.00 89.19 113 THR A C 1
ATOM 897 O O . THR A 1 113 ? -9.852 -2.994 20.882 1.00 89.19 113 THR A O 1
ATOM 900 N N . PRO A 1 114 ? -7.984 -3.116 22.129 1.00 86.12 114 PRO A N 1
ATOM 901 C CA . PRO A 1 114 ? -7.076 -3.075 20.977 1.00 86.12 114 PRO A CA 1
ATOM 902 C C . PRO A 1 114 ? -7.402 -4.105 19.887 1.00 86.12 114 PRO A C 1
ATOM 904 O O . PRO A 1 114 ? -7.321 -3.795 18.703 1.00 86.12 114 PRO A O 1
ATOM 907 N N . ALA A 1 115 ? -7.819 -5.313 20.274 1.00 86.50 115 ALA A N 1
ATOM 908 C CA . ALA A 1 115 ? -8.210 -6.362 19.336 1.00 86.50 115 ALA A CA 1
ATOM 909 C C . ALA A 1 115 ? -9.498 -6.018 18.573 1.00 86.50 115 ALA A C 1
ATOM 911 O O . ALA A 1 115 ? -9.599 -6.294 17.379 1.00 86.50 115 ALA A O 1
ATOM 912 N N . GLN A 1 116 ? -10.472 -5.403 19.247 1.00 90.12 116 GLN A N 1
ATOM 913 C CA . GLN A 1 116 ? -11.716 -4.980 18.612 1.00 90.12 116 GLN A CA 1
ATOM 914 C C . GLN A 1 116 ? -11.472 -3.798 17.667 1.00 90.12 116 GLN A C 1
ATOM 916 O O . GLN A 1 116 ? -11.892 -3.849 16.517 1.00 90.12 116 GLN A O 1
ATOM 921 N N . GLN A 1 117 ? -10.691 -2.803 18.093 1.00 90.31 117 GLN A N 1
ATOM 922 C CA . GLN A 1 117 ? -10.322 -1.665 17.249 1.00 90.31 117 GLN A CA 1
ATOM 923 C C . GLN A 1 117 ? -9.525 -2.080 16.005 1.00 90.31 117 GLN A C 1
ATOM 925 O O . GLN A 1 117 ? -9.780 -1.579 14.913 1.00 90.31 117 GLN A O 1
ATOM 930 N N . ALA A 1 118 ? -8.603 -3.036 16.146 1.00 89.00 118 ALA A N 1
ATOM 931 C CA . ALA A 1 118 ? -7.861 -3.597 15.021 1.00 89.00 118 ALA A CA 1
ATOM 932 C C . ALA A 1 118 ? -8.775 -4.287 13.997 1.00 89.00 118 ALA A C 1
ATOM 934 O O . ALA A 1 118 ? -8.537 -4.185 12.798 1.00 89.00 118 ALA A O 1
ATOM 935 N N . ARG A 1 119 ? -9.839 -4.961 14.456 1.00 91.00 119 ARG A N 1
ATOM 936 C CA . ARG A 1 119 ? -10.866 -5.539 13.575 1.00 91.00 119 ARG A CA 1
ATOM 937 C C . ARG A 1 119 ? -11.775 -4.476 12.970 1.00 91.00 119 ARG A C 1
ATOM 939 O O . ARG A 1 119 ? -12.189 -4.627 11.831 1.00 91.00 119 ARG A O 1
ATOM 946 N N . ASP A 1 120 ? -12.084 -3.417 13.710 1.00 93.75 120 ASP A N 1
ATOM 947 C CA . ASP A 1 120 ? -12.934 -2.326 13.234 1.00 93.75 120 ASP A CA 1
ATOM 948 C C . ASP A 1 120 ? -12.239 -1.424 12.200 1.00 93.75 120 ASP A C 1
ATOM 950 O O . ASP A 1 120 ? -12.932 -0.725 11.461 1.00 93.75 120 ASP A O 1
ATOM 954 N N . LEU A 1 121 ? -10.904 -1.477 12.080 1.00 93.75 121 LEU A N 1
ATOM 955 C CA . LEU A 1 121 ? -10.174 -0.828 10.980 1.00 93.75 121 LEU A CA 1
ATOM 956 C C . LEU A 1 121 ? -10.599 -1.334 9.598 1.00 93.75 121 LEU A C 1
ATOM 958 O O . LEU A 1 121 ? -10.546 -0.561 8.645 1.00 93.75 121 LEU A O 1
ATOM 962 N N . ASP A 1 122 ? -11.084 -2.574 9.510 1.00 93.69 122 ASP A N 1
ATOM 963 C CA . ASP A 1 122 ? -11.603 -3.189 8.282 1.00 93.69 122 ASP A CA 1
ATOM 964 C C . ASP A 1 122 ? -12.739 -2.369 7.641 1.00 93.69 122 ASP A C 1
ATOM 966 O O . ASP A 1 122 ? -12.920 -2.364 6.427 1.00 93.69 122 ASP A O 1
ATOM 970 N N . ARG A 1 123 ? -13.460 -1.563 8.439 1.00 95.12 123 ARG A N 1
ATOM 971 C CA . ARG A 1 123 ? -14.488 -0.626 7.944 1.00 95.12 123 ARG A CA 1
ATOM 972 C C . ARG A 1 123 ? -13.935 0.405 6.957 1.00 95.12 123 ARG A C 1
ATOM 974 O O . ARG A 1 123 ? -14.704 0.997 6.206 1.00 95.12 123 ARG A O 1
ATOM 981 N N . PHE A 1 124 ? -12.627 0.650 6.986 1.00 97.19 124 PHE A N 1
ATOM 982 C CA . PHE A 1 124 ? -11.951 1.580 6.091 1.00 97.19 124 PHE A CA 1
ATOM 983 C C . PHE A 1 124 ? -11.241 0.893 4.925 1.00 97.19 124 PHE A C 1
ATOM 985 O O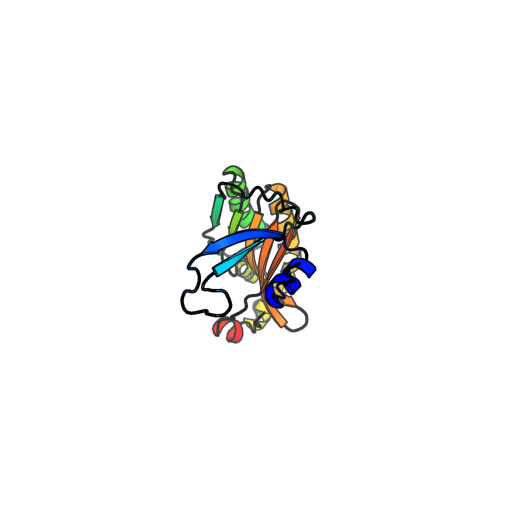 . PHE A 1 124 ? -10.672 1.607 4.105 1.00 97.19 124 PHE A O 1
ATOM 992 N N . THR A 1 125 ? -11.273 -0.440 4.813 1.00 96.38 125 THR 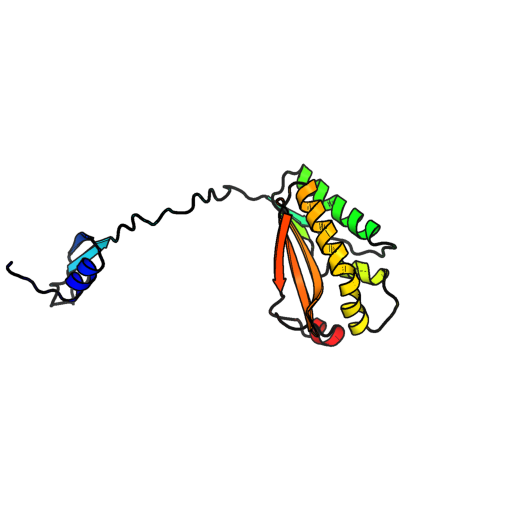A N 1
ATOM 993 C CA . THR A 1 125 ? -10.564 -1.164 3.748 1.00 96.38 125 THR A CA 1
ATOM 994 C C . THR A 1 125 ? -11.018 -0.721 2.361 1.00 96.38 125 THR A C 1
ATOM 996 O O . THR A 1 125 ? -10.177 -0.365 1.539 1.00 96.38 125 THR A O 1
ATOM 999 N N . GLU A 1 126 ? -12.327 -0.690 2.105 1.00 97.00 126 GLU A N 1
ATOM 1000 C CA . GLU A 1 126 ? -12.874 -0.250 0.815 1.00 97.00 126 GLU A CA 1
ATOM 1001 C C . GLU A 1 126 ? -12.516 1.220 0.514 1.00 97.00 126 GLU A C 1
ATOM 1003 O O . GLU A 1 126 ? -11.847 1.451 -0.496 1.00 97.00 126 GLU A O 1
ATOM 1008 N N . PRO A 1 127 ? -12.806 2.203 1.400 1.00 97.81 127 PRO A N 1
ATOM 1009 C CA . PRO A 1 127 ? -12.375 3.590 1.199 1.00 97.81 127 PRO A CA 1
ATOM 1010 C C . PRO A 1 127 ? -10.868 3.755 0.963 1.00 97.81 127 PRO A C 1
ATOM 1012 O O . PRO A 1 127 ? -10.451 4.551 0.124 1.00 97.81 127 PRO A O 1
ATOM 1015 N N . TYR A 1 128 ? -10.038 3.008 1.697 1.00 98.12 128 TYR A N 1
ATOM 1016 C CA . TYR A 1 128 ? -8.582 3.017 1.555 1.00 98.12 128 TYR A CA 1
ATOM 1017 C C . TYR A 1 128 ? -8.150 2.525 0.170 1.00 98.12 128 TYR A C 1
ATOM 1019 O O . TYR A 1 128 ? -7.366 3.203 -0.496 1.00 98.12 128 TYR A O 1
ATOM 1027 N N . ILE A 1 129 ? -8.674 1.379 -0.279 1.00 98.06 129 ILE A N 1
ATOM 1028 C CA . ILE A 1 129 ? -8.342 0.801 -1.587 1.00 98.06 129 ILE A CA 1
ATOM 1029 C C . ILE A 1 129 ? -8.787 1.737 -2.710 1.00 98.06 129 ILE A C 1
ATOM 1031 O O . ILE A 1 129 ? -7.983 2.056 -3.585 1.00 98.06 129 ILE A O 1
ATOM 1035 N N . GLU A 1 130 ? -10.039 2.195 -2.674 1.00 98.31 130 GLU A N 1
ATOM 1036 C CA . GLU A 1 130 ? -10.601 3.068 -3.708 1.00 98.31 130 GLU A CA 1
ATOM 1037 C C . GLU A 1 130 ? -9.804 4.366 -3.836 1.00 98.31 130 GLU A C 1
ATOM 1039 O O . GLU A 1 130 ? -9.416 4.758 -4.940 1.00 98.31 130 GLU A O 1
ATOM 1044 N N . TRP A 1 131 ? -9.504 5.011 -2.707 1.00 98.62 131 TRP A N 1
ATOM 1045 C CA . TRP A 1 131 ? -8.801 6.285 -2.712 1.00 98.62 131 TRP A CA 1
ATOM 1046 C C . TRP A 1 131 ? -7.362 6.153 -3.222 1.00 98.62 131 TRP A C 1
ATOM 1048 O O . TRP A 1 131 ? -6.957 6.902 -4.112 1.00 98.62 131 TRP A O 1
ATOM 1058 N N . PHE A 1 132 ? -6.587 5.181 -2.723 1.00 98.62 132 PHE A N 1
ATOM 1059 C CA . PHE A 1 132 ? -5.201 5.003 -3.170 1.00 98.62 132 PHE A CA 1
ATOM 1060 C C . PHE A 1 132 ? -5.108 4.542 -4.630 1.00 98.62 132 PHE A C 1
ATOM 1062 O O . PHE A 1 132 ? -4.188 4.958 -5.339 1.00 98.62 132 PHE A O 1
ATOM 1069 N N . GLN A 1 133 ? -6.063 3.740 -5.110 1.00 98.44 133 GLN A N 1
ATOM 1070 C CA . GLN A 1 133 ? -6.154 3.364 -6.521 1.00 98.44 133 GLN A CA 1
ATOM 1071 C C . GLN A 1 133 ? -6.406 4.592 -7.405 1.00 98.44 133 GLN A C 1
ATOM 1073 O O . GLN A 1 133 ? -5.711 4.792 -8.403 1.00 98.44 133 GLN A O 1
ATOM 1078 N N . GLN A 1 134 ? -7.360 5.447 -7.022 1.00 98.38 134 GLN A N 1
ATOM 1079 C CA . GLN A 1 134 ? -7.642 6.694 -7.737 1.00 98.38 134 GLN A CA 1
ATOM 1080 C C . GLN A 1 134 ? -6.448 7.653 -7.702 1.00 98.38 134 GLN A C 1
ATOM 1082 O O . GLN A 1 134 ? -6.112 8.238 -8.732 1.00 98.38 134 GLN A O 1
ATOM 1087 N N . ALA A 1 135 ? -5.776 7.782 -6.556 1.00 98.44 135 ALA A N 1
ATOM 1088 C CA . ALA A 1 135 ? -4.590 8.619 -6.412 1.00 98.44 135 ALA A CA 1
ATOM 1089 C C . ALA A 1 135 ? -3.437 8.136 -7.310 1.00 98.44 135 ALA A C 1
ATOM 1091 O O . ALA A 1 135 ? -2.842 8.942 -8.024 1.00 98.44 135 ALA A O 1
ATOM 1092 N N . ALA A 1 136 ? -3.159 6.828 -7.347 1.00 98.38 136 ALA A N 1
ATOM 1093 C CA . ALA A 1 136 ? -2.115 6.258 -8.202 1.00 98.38 136 ALA A CA 1
ATOM 1094 C C . ALA A 1 136 ? -2.331 6.589 -9.692 1.00 98.38 136 ALA A C 1
ATOM 1096 O O . ALA A 1 136 ? -1.390 6.979 -10.387 1.00 98.38 136 ALA A O 1
ATOM 1097 N N . ILE A 1 137 ? -3.579 6.503 -10.169 1.00 97.81 137 ILE A N 1
ATOM 1098 C CA . ILE A 1 137 ? -3.954 6.869 -11.544 1.00 97.81 137 ILE A CA 1
ATOM 1099 C C . ILE A 1 137 ? -3.840 8.385 -11.753 1.00 97.81 137 ILE A C 1
ATOM 1101 O O . ILE A 1 137 ? -3.200 8.829 -12.706 1.00 97.81 137 ILE A O 1
ATOM 1105 N N . LYS A 1 138 ? -4.434 9.186 -10.855 1.00 98.06 138 LYS A N 1
ATOM 1106 C CA . LYS A 1 138 ? -4.468 10.658 -10.931 1.00 98.06 138 LYS A CA 1
ATOM 1107 C C . LYS A 1 138 ? -3.066 11.255 -11.044 1.00 98.06 138 LYS A C 1
ATOM 1109 O O . LYS A 1 138 ? -2.847 12.141 -11.865 1.00 98.06 138 LYS A O 1
ATOM 1114 N N . TYR A 1 139 ? -2.133 10.751 -10.241 1.00 97.69 139 TYR A N 1
ATOM 1115 C CA . TYR A 1 139 ? -0.755 11.240 -10.173 1.00 97.69 139 TYR A CA 1
ATOM 1116 C C . TYR A 1 139 ? 0.221 10.447 -11.053 1.00 97.69 139 TYR A C 1
ATOM 1118 O O . TYR A 1 139 ? 1.414 10.742 -11.064 1.00 97.69 139 TYR A O 1
ATOM 1126 N N . ASN A 1 140 ? -0.274 9.463 -11.816 1.00 96.31 140 ASN A N 1
ATOM 1127 C CA . ASN A 1 140 ? 0.510 8.617 -12.719 1.00 96.31 140 ASN A CA 1
ATOM 1128 C C . ASN A 1 140 ? 1.762 7.995 -12.053 1.00 96.31 140 ASN A C 1
ATOM 1130 O O . ASN A 1 140 ? 2.852 7.955 -12.634 1.00 96.31 140 ASN A O 1
ATOM 1134 N N . ILE A 1 141 ? 1.602 7.495 -10.824 1.00 98.12 141 ILE A N 1
ATOM 1135 C CA . ILE A 1 141 ? 2.676 6.941 -9.985 1.00 98.12 141 ILE A CA 1
ATOM 1136 C C . ILE A 1 141 ? 2.231 5.629 -9.334 1.00 98.12 141 ILE A C 1
ATOM 1138 O O . ILE A 1 141 ? 1.056 5.442 -9.031 1.00 98.12 141 ILE A O 1
ATOM 1142 N N . ASN A 1 142 ? 3.165 4.702 -9.109 1.00 98.50 142 ASN A N 1
ATOM 1143 C CA . ASN A 1 142 ? 2.864 3.497 -8.339 1.00 98.50 142 ASN A CA 1
ATOM 1144 C C . ASN A 1 142 ? 2.982 3.794 -6.835 1.00 98.50 142 ASN A C 1
ATOM 1146 O O . ASN A 1 142 ? 3.990 4.337 -6.382 1.00 98.50 142 ASN A O 1
ATOM 1150 N N . VAL A 1 143 ? 1.987 3.410 -6.043 1.00 98.69 143 VAL A N 1
ATOM 1151 C CA . VAL A 1 143 ? 1.932 3.717 -4.610 1.00 98.69 143 VAL A CA 1
ATOM 1152 C C . VAL A 1 143 ? 2.002 2.431 -3.795 1.00 98.69 143 VAL A C 1
ATOM 1154 O O . VAL A 1 143 ? 1.110 1.590 -3.871 1.00 98.69 143 VAL A O 1
ATOM 1157 N N . ILE A 1 144 ? 3.050 2.287 -2.983 1.00 98.56 144 ILE A N 1
ATOM 1158 C CA . ILE A 1 144 ? 3.130 1.268 -1.932 1.00 98.56 144 ILE A CA 1
ATOM 1159 C C . ILE A 1 144 ? 2.591 1.922 -0.658 1.00 98.56 144 ILE A C 1
ATOM 1161 O O . ILE A 1 144 ? 3.316 2.610 0.062 1.00 98.56 144 ILE A O 1
ATOM 1165 N N . ALA A 1 145 ? 1.293 1.769 -0.417 1.00 96.88 145 ALA A N 1
ATOM 1166 C CA . ALA A 1 145 ? 0.517 2.581 0.525 1.00 96.88 145 ALA A CA 1
ATOM 1167 C C . ALA A 1 145 ? 0.598 2.093 1.983 1.00 96.88 145 ALA A C 1
ATOM 1169 O O . ALA A 1 145 ? -0.392 2.119 2.722 1.00 96.88 145 ALA A O 1
ATOM 1170 N N . GLY A 1 146 ? 1.772 1.6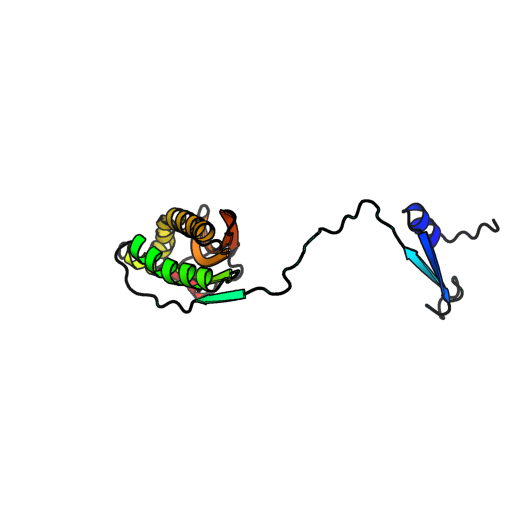18 2.398 1.00 94.62 146 GLY A N 1
ATOM 1171 C CA . GLY A 1 146 ? 1.957 1.024 3.712 1.00 94.62 146 GLY A CA 1
ATOM 1172 C C . GLY A 1 146 ? 1.151 -0.260 3.865 1.00 94.62 146 GLY A C 1
ATOM 1173 O O . GLY A 1 146 ? 0.851 -0.946 2.883 1.00 94.62 146 GLY A O 1
ATOM 1174 N N . THR A 1 147 ? 0.806 -0.589 5.107 1.00 95.81 147 THR A N 1
ATOM 1175 C CA . THR A 1 147 ? -0.047 -1.742 5.389 1.00 95.81 147 THR A CA 1
ATOM 1176 C C . THR A 1 147 ? -1.342 -1.358 6.087 1.00 95.81 147 THR A C 1
ATOM 1178 O O . THR A 1 147 ? -1.409 -0.355 6.805 1.00 95.81 147 THR A O 1
ATOM 1181 N N . HIS A 1 148 ? -2.359 -2.187 5.867 1.00 96.12 148 HIS A N 1
ATOM 1182 C CA . HIS A 1 148 ? -3.687 -2.055 6.444 1.00 96.12 148 HIS A CA 1
ATOM 1183 C C . HIS A 1 148 ? -4.116 -3.380 7.081 1.00 96.12 148 HIS A C 1
ATOM 1185 O O . HIS A 1 148 ? -3.890 -4.458 6.520 1.00 96.12 148 HIS A O 1
ATOM 1191 N N . LEU A 1 149 ? -4.730 -3.304 8.264 1.00 94.38 149 LEU A N 1
ATOM 1192 C CA . LEU A 1 149 ? -5.335 -4.467 8.907 1.00 94.38 149 LEU A CA 1
ATOM 1193 C C . LEU A 1 149 ? -6.666 -4.762 8.221 1.00 94.38 149 LEU A C 1
ATOM 1195 O O . LEU A 1 149 ? -7.596 -3.971 8.319 1.00 94.38 149 LEU A O 1
ATOM 1199 N N . THR A 1 150 ? -6.724 -5.888 7.517 1.00 92.94 150 THR A N 1
ATOM 1200 C CA . THR A 1 150 ? -7.865 -6.284 6.681 1.00 92.94 150 THR A CA 1
ATOM 1201 C C . THR A 1 150 ? -8.409 -7.620 7.153 1.00 92.94 150 THR A C 1
ATOM 1203 O O . THR A 1 150 ? -7.644 -8.545 7.458 1.00 92.94 150 THR A O 1
ATOM 1206 N N . ARG A 1 151 ? -9.730 -7.747 7.214 1.00 91.69 151 ARG A N 1
ATOM 1207 C CA . ARG A 1 151 ? -10.394 -8.986 7.591 1.00 91.69 151 ARG A CA 1
ATOM 1208 C C . ARG A 1 151 ? -10.666 -9.830 6.351 1.00 91.69 151 ARG A C 1
ATOM 1210 O O . ARG A 1 151 ? -11.384 -9.431 5.443 1.00 91.69 151 ARG A O 1
ATOM 1217 N N . GLU A 1 152 ? -10.167 -11.061 6.357 1.00 89.56 152 GLU A N 1
ATOM 1218 C CA . GLU A 1 152 ? -10.512 -12.063 5.347 1.00 89.56 152 GLU A CA 1
ATOM 1219 C C . GLU A 1 152 ? -11.211 -13.239 6.048 1.00 89.56 152 GLU A C 1
ATOM 1221 O O . GLU A 1 152 ? -10.613 -14.056 6.755 1.00 89.56 152 GLU A O 1
ATOM 1226 N N . GLY A 1 153 ? -12.542 -13.283 5.925 1.00 86.81 153 GLY A N 1
ATOM 1227 C CA . GLY A 1 153 ? -13.385 -14.239 6.644 1.00 86.81 153 GLY A CA 1
ATOM 1228 C C . GLY A 1 153 ? -13.386 -13.992 8.157 1.00 86.81 153 GLY A C 1
ATOM 1229 O O . GLY A 1 153 ? -13.920 -12.993 8.641 1.00 86.81 153 GLY A O 1
ATOM 1230 N N . ASN A 1 154 ? -12.809 -14.918 8.926 1.00 84.31 154 ASN A N 1
ATOM 1231 C CA . ASN A 1 154 ? -12.698 -14.796 10.389 1.00 84.31 154 ASN A CA 1
ATOM 1232 C C . ASN A 1 154 ? -11.313 -14.334 10.864 1.00 84.31 154 ASN A C 1
ATOM 1234 O O . ASN A 1 154 ? -11.142 -14.059 12.058 1.00 84.31 154 ASN A O 1
ATOM 1238 N N . LYS A 1 155 ? -10.354 -14.231 9.942 1.00 87.50 155 LYS A N 1
ATOM 1239 C CA . LYS A 1 155 ? -8.964 -13.882 10.225 1.00 87.50 155 LYS A CA 1
ATOM 1240 C C . LYS A 1 155 ? -8.705 -12.407 9.965 1.00 87.50 155 LYS A C 1
ATOM 1242 O O . LYS A 1 155 ? -9.348 -11.802 9.107 1.00 87.50 155 LYS A O 1
ATOM 1247 N N . LEU A 1 156 ? -7.776 -11.842 10.727 1.00 91.19 156 LEU A N 1
ATOM 1248 C CA . LEU A 1 156 ? -7.294 -10.477 10.545 1.00 91.19 156 LEU A CA 1
ATOM 1249 C C . LEU A 1 156 ? -5.865 -10.549 10.017 1.00 91.19 156 LEU A C 1
ATOM 1251 O O . LEU A 1 156 ? -5.025 -11.198 10.632 1.00 91.19 156 LEU A O 1
ATOM 1255 N N . HIS A 1 157 ? -5.578 -9.879 8.909 1.00 92.56 157 HIS A N 1
ATOM 1256 C CA . HIS A 1 157 ? -4.270 -9.914 8.264 1.00 92.56 157 HIS A CA 1
ATOM 1257 C C . HIS A 1 157 ? -3.663 -8.517 8.184 1.00 92.56 157 HIS A C 1
ATOM 1259 O O . HIS A 1 157 ? -4.360 -7.538 7.935 1.00 92.56 157 HIS A O 1
ATOM 1265 N N . ASN A 1 158 ? -2.345 -8.434 8.362 1.00 94.38 158 ASN A N 1
ATOM 1266 C CA . ASN A 1 158 ? -1.567 -7.240 8.043 1.00 94.38 158 ASN A CA 1
ATOM 1267 C C . ASN A 1 158 ? -1.138 -7.349 6.570 1.00 94.38 158 ASN A C 1
ATOM 1269 O O . ASN A 1 158 ? -0.318 -8.207 6.226 1.00 94.38 158 ASN A O 1
ATOM 1273 N N . ILE A 1 159 ? -1.755 -6.542 5.703 1.00 96.12 159 ILE A N 1
ATOM 1274 C CA . ILE A 1 159 ? -1.597 -6.630 4.247 1.00 96.12 159 ILE A CA 1
ATOM 1275 C C . ILE A 1 159 ? -0.948 -5.349 3.729 1.00 96.12 159 ILE A C 1
ATOM 1277 O O . ILE A 1 159 ? -1.434 -4.250 3.993 1.00 96.12 159 ILE A O 1
ATOM 1281 N N . ALA A 1 160 ? 0.140 -5.493 2.973 1.00 97.25 160 ALA A N 1
ATOM 1282 C CA . ALA A 1 160 ? 0.724 -4.417 2.182 1.00 97.25 160 ALA A CA 1
ATOM 1283 C C . ALA A 1 160 ? 0.031 -4.331 0.819 1.00 97.25 160 ALA A C 1
ATOM 1285 O O . ALA A 1 160 ? -0.179 -5.360 0.171 1.00 97.25 160 ALA A O 1
ATOM 1286 N N . PHE A 1 161 ? -0.270 -3.114 0.368 1.00 97.81 161 PHE A N 1
ATOM 1287 C CA . PHE A 1 161 ? -0.924 -2.868 -0.917 1.00 97.81 161 PHE A CA 1
ATOM 1288 C C . PHE A 1 161 ? -0.006 -2.097 -1.868 1.00 97.81 161 PHE A C 1
ATOM 1290 O O . PHE A 1 161 ? 0.658 -1.134 -1.475 1.00 97.81 161 PHE A O 1
ATOM 1297 N N . LEU A 1 162 ? 0.001 -2.520 -3.131 1.00 98.50 162 LEU A N 1
ATOM 1298 C CA . LEU A 1 162 ? 0.635 -1.822 -4.243 1.00 98.50 162 LEU A CA 1
ATOM 1299 C C . LEU A 1 162 ? -0.443 -1.404 -5.243 1.00 98.50 162 LEU A C 1
ATOM 1301 O O . LEU A 1 162 ? -1.033 -2.240 -5.926 1.00 98.50 162 LEU A O 1
ATOM 1305 N N . PHE A 1 163 ? -0.651 -0.098 -5.345 1.00 98.69 163 PHE A N 1
ATOM 1306 C CA . PHE A 1 163 ? -1.552 0.529 -6.299 1.00 98.69 163 PHE A CA 1
ATOM 1307 C C . PHE A 1 163 ? -0.746 0.963 -7.516 1.00 98.69 163 PHE A C 1
ATOM 1309 O O . PHE A 1 163 ? 0.160 1.791 -7.416 1.00 98.69 163 PHE A O 1
ATOM 1316 N N . HIS A 1 164 ? -1.033 0.368 -8.665 1.00 98.25 164 HIS A N 1
ATOM 1317 C CA . HIS A 1 164 ? -0.348 0.679 -9.912 1.00 98.25 164 HIS A CA 1
ATOM 1318 C C . HIS A 1 164 ? -0.975 1.906 -10.566 1.00 98.25 164 HIS A C 1
ATOM 1320 O O . HIS A 1 164 ? -2.186 2.121 -10.497 1.00 98.25 164 HIS A O 1
ATOM 1326 N N . ARG A 1 165 ? -0.154 2.678 -11.279 1.00 96.19 165 ARG A N 1
ATOM 1327 C CA . ARG A 1 165 ? -0.604 3.853 -12.046 1.00 96.19 165 ARG A CA 1
ATOM 1328 C C . ARG A 1 165 ? -1.596 3.530 -13.174 1.00 96.19 165 ARG A C 1
ATOM 1330 O O . ARG A 1 165 ? -2.241 4.429 -13.698 1.00 96.19 165 ARG A O 1
ATOM 1337 N N . ASP A 1 166 ? -1.708 2.255 -13.553 1.00 94.00 166 ASP A N 1
ATOM 1338 C CA . ASP A 1 166 ? -2.682 1.735 -14.524 1.00 94.00 166 ASP A CA 1
ATOM 1339 C C . ASP A 1 166 ? -4.004 1.273 -13.878 1.00 94.00 166 ASP A C 1
ATOM 1341 O O . ASP A 1 166 ? -4.907 0.809 -14.574 1.00 94.00 166 ASP A O 1
ATOM 1345 N N . GLY A 1 167 ? -4.125 1.399 -12.553 1.00 92.62 167 GLY A N 1
ATOM 1346 C CA . GLY A 1 167 ? -5.295 1.003 -11.780 1.00 92.62 167 GLY A CA 1
ATOM 1347 C C . GLY A 1 167 ? -5.274 -0.433 -11.261 1.00 92.62 167 GLY A C 1
ATOM 1348 O O . GLY A 1 167 ? -6.191 -0.811 -10.535 1.00 92.62 167 GLY A O 1
ATOM 1349 N N . ARG A 1 168 ? -4.262 -1.252 -11.565 1.00 97.31 168 ARG A N 1
ATOM 1350 C CA . ARG A 1 168 ? -4.126 -2.572 -10.929 1.00 97.31 168 ARG A CA 1
ATOM 1351 C C . ARG A 1 168 ? -3.809 -2.429 -9.437 1.00 97.31 168 ARG A C 1
ATOM 1353 O O . ARG A 1 168 ? -3.139 -1.487 -9.022 1.00 97.31 168 ARG A O 1
ATOM 1360 N N . VAL A 1 169 ? -4.244 -3.398 -8.634 1.00 98.12 169 VAL A N 1
ATOM 1361 C CA . VAL A 1 169 ? -3.921 -3.480 -7.203 1.00 98.12 169 VAL A CA 1
ATOM 1362 C C . VAL A 1 169 ? -3.327 -4.851 -6.907 1.00 98.12 169 VAL A C 1
ATOM 1364 O O . VAL A 1 169 ? -3.979 -5.869 -7.137 1.00 98.12 169 VAL A O 1
ATOM 1367 N N . ASP A 1 170 ? -2.097 -4.873 -6.399 1.00 98.19 170 ASP A N 1
ATOM 1368 C CA . ASP A 1 170 ? -1.459 -6.077 -5.866 1.00 98.19 170 ASP A CA 1
ATOM 1369 C C . ASP A 1 170 ? -1.432 -6.017 -4.332 1.00 98.19 170 ASP A C 1
ATOM 1371 O O . ASP A 1 170 ? -1.424 -4.940 -3.730 1.00 98.19 170 ASP A O 1
ATOM 1375 N N . ARG A 1 171 ? -1.394 -7.188 -3.692 1.00 96.69 171 ARG A N 1
ATOM 1376 C CA . ARG A 1 171 ? -1.398 -7.329 -2.232 1.00 96.69 171 ARG A CA 1
ATOM 1377 C C . ARG A 1 171 ? -0.388 -8.364 -1.764 1.00 96.69 171 ARG A C 1
ATOM 1379 O O . ARG A 1 171 ? -0.188 -9.378 -2.431 1.00 96.69 171 ARG A O 1
ATOM 1386 N N . GLN A 1 172 ? 0.208 -8.116 -0.605 1.00 96.00 172 GLN A N 1
ATOM 1387 C CA . GLN A 1 172 ? 1.153 -9.018 0.044 1.00 96.00 172 GLN A CA 1
ATOM 1388 C C . GLN A 1 172 ? 0.816 -9.134 1.530 1.00 96.00 172 GLN A C 1
ATOM 1390 O O . GLN A 1 172 ? 0.947 -8.169 2.285 1.00 96.00 172 GLN A O 1
ATOM 1395 N N . HIS A 1 173 ? 0.426 -10.331 1.964 1.00 95.00 173 HIS A N 1
ATOM 1396 C CA . HIS A 1 173 ? 0.222 -10.637 3.377 1.00 95.00 173 HIS A CA 1
ATOM 1397 C C . HIS A 1 173 ? 1.562 -10.727 4.112 1.00 95.00 173 HIS A C 1
ATOM 1399 O O . HIS A 1 173 ? 2.556 -11.252 3.589 1.00 95.00 173 HIS A O 1
ATOM 1405 N N . LYS A 1 174 ? 1.587 -10.234 5.352 1.00 91.81 174 LYS A N 1
ATOM 1406 C CA . LYS A 1 174 ? 2.729 -10.385 6.253 1.00 91.81 174 LYS A CA 1
ATOM 1407 C C . LYS A 1 174 ? 2.841 -11.846 6.703 1.00 91.81 174 LYS A C 1
ATOM 1409 O O . LYS A 1 174 ? 1.976 -12.365 7.402 1.00 91.81 174 LYS A O 1
ATOM 1414 N N . LEU A 1 175 ? 3.932 -12.501 6.306 1.00 86.69 175 LEU A N 1
ATOM 1415 C CA . LEU A 1 175 ? 4.168 -13.928 6.576 1.00 86.69 175 LEU A CA 1
ATOM 1416 C C . LEU A 1 175 ? 4.515 -14.197 8.047 1.00 86.69 175 LEU A C 1
ATOM 1418 O O . LEU A 1 175 ? 4.039 -15.148 8.653 1.00 86.69 175 LEU A O 1
ATOM 1422 N N . HIS A 1 176 ? 5.357 -13.344 8.635 1.00 84.06 176 HIS A N 1
ATOM 1423 C CA . HIS A 1 176 ? 5.825 -13.497 10.011 1.00 84.06 176 HIS A CA 1
ATOM 1424 C C . HIS A 1 176 ? 5.234 -12.390 10.879 1.00 84.06 176 HIS A C 1
ATOM 1426 O O . HIS A 1 176 ? 5.734 -11.263 10.905 1.00 84.06 176 HIS A O 1
ATOM 1432 N N . ILE A 1 177 ? 4.153 -12.720 11.580 1.00 82.31 177 ILE A N 1
ATOM 1433 C CA . ILE A 1 177 ? 3.501 -11.803 12.514 1.00 82.31 177 ILE A CA 1
ATOM 1434 C C . ILE A 1 177 ? 4.330 -11.700 13.788 1.00 82.31 177 ILE A C 1
ATOM 1436 O O . ILE A 1 177 ? 4.794 -12.703 14.339 1.00 82.31 177 ILE A O 1
ATOM 1440 N N . THR A 1 178 ? 4.526 -10.477 14.272 1.00 76.06 178 THR A N 1
ATOM 1441 C CA . THR A 1 178 ? 5.255 -10.271 15.521 1.00 76.06 178 THR A CA 1
ATOM 1442 C C . THR A 1 178 ? 4.431 -10.765 16.718 1.00 76.06 178 THR A C 1
ATOM 1444 O O . THR A 1 178 ? 3.197 -10.693 16.705 1.00 76.06 178 THR A O 1
ATOM 1447 N N . PRO A 1 179 ? 5.073 -11.209 17.816 1.00 73.38 179 PRO A N 1
ATOM 1448 C CA . PRO A 1 179 ? 4.351 -11.634 19.016 1.00 73.38 179 PRO A CA 1
ATOM 1449 C C . PRO A 1 179 ? 3.395 -10.568 19.570 1.00 73.38 179 PRO A C 1
ATOM 1451 O O . PRO A 1 179 ? 2.372 -10.910 20.159 1.00 73.38 179 PRO A O 1
ATOM 1454 N N . SER A 1 180 ? 3.716 -9.284 19.381 1.00 70.38 180 SER A N 1
ATOM 1455 C CA . SER A 1 180 ? 2.873 -8.159 19.787 1.00 70.38 180 SER A CA 1
ATOM 1456 C C . SER A 1 180 ? 1.610 -8.048 18.932 1.00 70.38 180 SER A C 1
ATOM 1458 O O . SER A 1 180 ? 0.525 -7.957 19.494 1.00 70.38 180 SER A O 1
ATOM 1460 N N . GLU A 1 181 ? 1.716 -8.113 17.604 1.00 69.31 181 GLU A N 1
ATOM 1461 C CA . GLU A 1 181 ? 0.551 -8.067 16.702 1.00 69.31 181 GLU A CA 1
ATOM 1462 C C . GLU A 1 181 ? -0.419 -9.226 16.971 1.00 69.31 181 GLU A C 1
ATOM 1464 O O . GLU A 1 181 ? -1.628 -9.021 17.075 1.00 69.31 181 GLU A O 1
ATOM 1469 N N . HIS A 1 182 ? 0.104 -10.437 17.180 1.00 69.81 182 HIS A N 1
ATOM 1470 C CA . HIS A 1 182 ? -0.731 -11.585 17.532 1.00 69.81 182 HIS A CA 1
ATOM 1471 C C . HIS A 1 182 ? -1.388 -11.409 18.912 1.00 69.81 182 HIS A C 1
ATOM 1473 O O . HIS A 1 182 ? -2.573 -11.682 19.082 1.00 69.81 182 HIS A O 1
ATOM 1479 N N . ARG A 1 183 ? -0.637 -10.933 19.915 1.00 66.38 183 ARG A N 1
ATOM 1480 C CA . ARG A 1 183 ? -1.131 -10.797 21.296 1.00 66.38 183 ARG A CA 1
ATOM 1481 C C . ARG A 1 183 ? -2.145 -9.668 21.470 1.00 66.38 183 ARG A C 1
ATOM 1483 O O . ARG A 1 183 ? -3.112 -9.846 22.200 1.00 66.38 183 ARG A O 1
ATOM 1490 N N . TRP A 1 184 ? -1.894 -8.510 20.865 1.00 67.94 184 TRP A N 1
ATOM 1491 C CA . TRP A 1 184 ? -2.681 -7.296 21.093 1.00 67.94 184 TRP A CA 1
ATOM 1492 C C . TRP A 1 184 ? -3.806 -7.119 20.076 1.00 67.94 184 TRP A C 1
ATOM 1494 O O . TRP A 1 184 ? -4.848 -6.572 20.431 1.00 67.94 184 TRP A O 1
ATOM 1504 N N . TRP A 1 185 ? -3.619 -7.594 18.842 1.00 73.50 185 TRP A N 1
ATOM 1505 C CA . TRP A 1 185 ? -4.564 -7.371 17.744 1.00 73.50 185 TRP A CA 1
ATOM 1506 C C . TRP A 1 185 ? -5.159 -8.660 17.168 1.00 73.50 185 TRP A C 1
ATOM 1508 O O . TRP A 1 185 ? -6.178 -8.601 16.485 1.00 73.50 185 TRP A O 1
ATOM 1518 N N . GLY A 1 186 ? -4.582 -9.827 17.473 1.00 71.00 186 GLY A N 1
ATOM 1519 C CA . GLY A 1 186 ? -5.068 -11.110 16.959 1.00 71.00 186 GLY A CA 1
ATOM 1520 C C . GLY A 1 186 ? -4.859 -11.265 15.452 1.00 71.00 186 GLY A C 1
ATOM 1521 O O . GLY A 1 186 ? -5.732 -11.806 14.778 1.00 71.00 186 GLY A O 1
ATOM 1522 N N . VAL A 1 187 ? -3.745 -10.740 14.930 1.00 74.00 187 VAL A N 1
ATOM 1523 C CA . VAL A 1 187 ? -3.375 -10.846 13.511 1.00 74.00 187 VAL A CA 1
ATOM 1524 C C . VAL A 1 187 ? -2.827 -12.245 13.208 1.00 74.00 187 VAL A C 1
ATOM 1526 O O . VAL A 1 187 ? -1.955 -12.745 13.921 1.00 74.00 187 VAL A O 1
ATOM 1529 N N . ASP A 1 188 ? -3.318 -12.848 12.129 1.00 74.38 188 ASP A N 1
ATOM 1530 C CA . ASP A 1 188 ? -2.914 -14.152 11.611 1.00 74.38 188 ASP A CA 1
ATOM 1531 C C . ASP A 1 188 ? -1.825 -14.021 10.534 1.00 74.38 188 ASP A C 1
ATOM 1533 O O . ASP A 1 188 ? -1.827 -13.088 9.724 1.00 74.38 188 ASP A O 1
ATOM 1537 N N . ALA A 1 189 ? -0.914 -14.996 10.494 1.00 68.25 189 ALA A N 1
ATOM 1538 C CA . ALA A 1 189 ? 0.069 -15.124 9.420 1.00 68.25 189 ALA A CA 1
ATOM 1539 C C . ALA A 1 189 ? -0.603 -15.401 8.064 1.00 68.25 189 ALA A C 1
ATOM 1541 O O . ALA A 1 189 ? -1.637 -16.078 8.004 1.00 68.25 189 ALA A O 1
ATOM 1542 N N . GLY A 1 190 ? -0.003 -14.842 7.008 1.00 54.59 190 GLY A N 1
ATOM 1543 C CA . GLY A 1 190 ? -0.361 -15.075 5.605 1.00 54.59 190 GLY A CA 1
ATOM 1544 C C . GLY A 1 190 ? 0.234 -16.344 5.016 1.00 54.59 190 GLY A C 1
ATOM 1545 O O . GLY A 1 190 ? 1.323 -16.754 5.479 1.00 54.59 190 GLY A O 1
#